Protein AF-A0A915MTK4-F1 (afdb_monomer)

Sequence (313 aa):
YNELMQRQKEGKASDTAVENEYGDRLGKGLKFSYTQPKKFFELKNGVEKEKEEEDDDDELDAFMAQINKQAQTEIHESRQKGEHVINTGDFTGGQEGRDDIEQEDMQESMIKYKPFEKKFYSEHPDIADLTLQQAFELRITLDIRVYGQNIPKPVVSFGHFQFDKPIMNLIVKNEFEKPTPIQTQAVPAALSGRDVLGLAKTGSGKTLAYIWPTIVHIMNQEELAPGDGPIALIVVPTRELAIQVYNEAKRYTSLYNIALVCAYGGGSKYEQKKALENGAELVIGTPVWGRIIDLVKIEATNFLRTTFLVLDE

InterPro domains:
  IPR011545 DEAD/DEAH-box helicase domain [PF00270] (180-313)
  IPR014001 Helicase superfamily 1/2, ATP-binding domain [PS51192] (187-313)
  IPR014001 Helicase superfamily 1/2, ATP-binding domain [SM00487] (175-312)
  IPR014014 RNA helicase, DEAD-box type, Q motif [PS51195] (156-184)
  IPR027417 P-loop containing nucleoside triphosphate hydrolase [G3DSA:3.40.50.300] (120-313)
  IPR027417 P-loop containing nucleoside triphosphate hydrolase [SSF52540] (140-313)

Foldseek 3Di:
DVVVVVVPPDDDDDDDDDDDDDDDDDDDDDDDDDDDDDDDDDDDDDDDDDDDDPDPPVVVVVVVVVVVVVVVVVVVVCVVPPDDDDDPDDPDPDPDDPPPPDPVVPPDPPQDADDADQAQDDFDPVQVPDDPVNLVVVCVVLVHDDDDPPFRRFAWAPVRRVDDPVVVVVCVVVVPGTQFSQLRRLQSCRNRRHDDDTDDDPPRPVLVSQLVSLVVRLVRGDDDDQLAAAQAEEEEADLVVLVVSQVVSCSVCVSVVAQEAEFEPPDDLVVRLVSLSVPHNYYYYYPNPCRVVVSVVVSSHDCSNHSYYHYDD

Radius of gyration: 29.02 Å; Cα contacts (8 Å, |Δi|>4): 299; chains: 1; bounding box: 58×69×90 Å

Secondary structure (DSSP, 8-state):
-TTTSSSSS-----------------------PPPPPP-----------------SHHHHHHHHHHHHHHHHHHHHHHTTTT----------------TTS-TTTT------PPP---------HHHHT--HHHHHHHHHHTT----SSSPPPPP-SGGGGT--HHHHHHHHHTT--S--HHHHHHHHHHHTT--------TTSSHHHHHHHHHHHHHHTSPPPPTTPPPSEEEE-SSHHHHHHHHHHHHHHHTTTT--EEEE-TTS-HHHHHHHHHT--SEEEE-TTTTHHHHHHHTTS---TT--EEEE--

Solvent-accessible surface area (backbone atoms only — not comparable to full-atom values): 20173 Å² total; per-residue (Å²): 112,84,75,69,70,70,71,78,81,74,88,84,88,83,88,87,89,83,92,81,79,94,77,86,86,80,92,74,84,88,79,84,79,87,79,82,89,83,88,86,84,90,82,90,81,84,90,84,90,85,88,89,84,90,72,75,70,59,59,57,53,51,49,54,52,49,52,51,51,48,53,52,48,56,56,54,53,50,70,73,45,96,59,93,72,84,77,86,72,80,93,66,101,61,100,67,86,73,88,80,63,64,84,74,76,69,68,65,73,91,70,83,74,78,88,77,82,53,70,74,58,65,80,33,68,80,58,65,71,50,48,74,66,56,44,48,53,50,28,59,76,54,73,51,85,86,86,82,76,90,71,64,72,62,44,83,43,67,77,48,70,69,66,56,68,71,61,51,53,50,42,55,74,69,68,59,86,58,62,38,63,57,31,20,45,45,26,54,34,41,24,49,50,44,90,79,88,84,89,73,65,87,90,50,52,64,69,58,28,51,46,55,38,50,52,57,52,55,72,66,47,82,80,84,56,94,83,46,26,24,35,28,42,38,36,25,65,42,64,69,55,34,53,51,53,44,58,58,48,48,66,60,31,62,78,70,73,52,40,72,43,74,39,45,75,94,57,66,64,66,60,51,35,54,50,35,60,73,46,26,47,34,37,34,25,23,66,82,66,42,35,57,56,52,37,40,74,70,67,32,44,49,66,86,49,48,79,42,81,44,82,49,124

Nearest PDB structures (foldseek):
  8dpe-assembly1_A  TM=9.765E-01  e=2.917E-23  Homo sapiens
  6uv0-assembly1_A  TM=9.749E-01  e=1.018E-21  Homo sapiens
  6uv0-assembly2_B  TM=9.652E-01  e=2.140E-20  Homo sapiens
  7evn-assembly1_E  TM=7.859E-01  e=8.740E-24  Homo sapiens
  4a4d-assembly1_A  TM=9.488E-01  e=7.609E-20  Homo sapiens

Structure (mmCIF, N/CA/C/O backbone):
data_AF-A0A915MTK4-F1
#
_entry.id   AF-A0A915MTK4-F1
#
loop_
_atom_site.group_PDB
_atom_site.id
_atom_site.type_symbol
_atom_site.label_atom_id
_atom_site.label_alt_id
_atom_site.label_comp_id
_atom_site.label_asym_id
_atom_site.label_entity_id
_atom_site.label_seq_id
_atom_site.pdbx_PDB_ins_code
_atom_site.Cartn_x
_atom_site.Cartn_y
_atom_site.Cartn_z
_atom_site.occupancy
_atom_site.B_iso_or_equiv
_atom_site.auth_seq_id
_atom_site.auth_comp_id
_atom_site.auth_asym_id
_atom_site.auth_atom_id
_atom_site.pdbx_PDB_model_num
ATOM 1 N N . TYR A 1 1 ? -1.758 -2.732 56.175 1.00 43.59 1 TYR A N 1
ATOM 2 C CA . TYR A 1 1 ? -0.892 -2.912 54.989 1.00 43.59 1 TYR A CA 1
ATOM 3 C C . TYR A 1 1 ? 0.574 -3.058 55.394 1.00 43.59 1 TYR A C 1
ATOM 5 O O . TYR A 1 1 ? 1.158 -4.089 55.098 1.00 43.59 1 TYR A O 1
ATOM 13 N N . ASN A 1 2 ? 1.137 -2.138 56.189 1.00 39.09 2 ASN A N 1
ATOM 14 C CA . ASN A 1 2 ? 2.530 -2.252 56.653 1.00 39.09 2 ASN A CA 1
ATOM 15 C C . ASN A 1 2 ? 2.794 -3.290 57.769 1.00 39.09 2 ASN A C 1
ATOM 17 O O . ASN A 1 2 ? 3.942 -3.653 57.967 1.00 39.09 2 ASN A O 1
ATOM 21 N N . GLU A 1 3 ? 1.772 -3.867 58.411 1.00 39.72 3 GLU A N 1
ATOM 22 C CA . GLU A 1 3 ? 1.939 -5.011 59.339 1.00 39.72 3 GLU A CA 1
ATOM 23 C C . GLU A 1 3 ? 1.705 -6.392 58.690 1.00 39.72 3 GLU A C 1
ATOM 25 O O . GLU A 1 3 ? 2.019 -7.423 59.278 1.00 39.72 3 GLU A O 1
ATOM 30 N N . LEU A 1 4 ? 1.203 -6.439 57.449 1.00 38.50 4 LEU A N 1
ATOM 31 C CA . LEU A 1 4 ? 0.988 -7.691 56.701 1.00 38.50 4 LEU A CA 1
ATOM 32 C C . LEU A 1 4 ? 2.218 -8.108 55.875 1.00 38.50 4 LEU A C 1
ATOM 34 O O . LEU A 1 4 ? 2.358 -9.279 55.540 1.00 38.50 4 LEU A O 1
ATOM 38 N N . MET A 1 5 ? 3.148 -7.181 55.624 1.00 41.88 5 MET A N 1
ATOM 39 C CA . MET A 1 5 ? 4.391 -7.435 54.877 1.00 41.88 5 MET A CA 1
ATOM 40 C C . MET A 1 5 ? 5.550 -7.940 55.749 1.00 41.88 5 MET A C 1
ATOM 42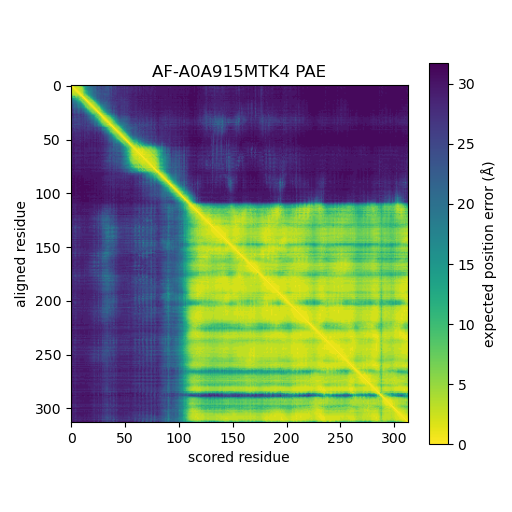 O O . MET A 1 5 ? 6.593 -8.325 55.227 1.00 41.88 5 MET A O 1
ATOM 46 N N . GLN A 1 6 ? 5.382 -7.976 57.074 1.00 39.75 6 GLN A N 1
ATOM 47 C CA . GLN A 1 6 ? 6.442 -8.385 58.004 1.00 39.75 6 GLN A CA 1
ATOM 48 C C . GLN A 1 6 ? 6.358 -9.864 58.416 1.00 39.75 6 GLN A C 1
ATOM 50 O O . GLN A 1 6 ? 7.298 -10.389 59.000 1.00 39.75 6 GLN A O 1
ATOM 55 N N . ARG A 1 7 ? 5.278 -10.567 58.041 1.00 40.41 7 ARG A N 1
ATOM 56 C CA . ARG A 1 7 ? 5.073 -12.000 58.333 1.00 40.41 7 ARG A CA 1
ATOM 57 C C . ARG A 1 7 ? 5.486 -12.964 57.215 1.00 40.41 7 ARG A C 1
ATOM 59 O O . ARG A 1 7 ? 5.358 -14.165 57.398 1.00 40.41 7 ARG A O 1
ATOM 66 N N . GLN A 1 8 ? 6.004 -12.477 56.085 1.00 38.03 8 GLN A N 1
ATOM 67 C CA . GLN A 1 8 ? 6.472 -13.340 54.985 1.00 38.03 8 GLN A CA 1
ATOM 68 C C . GLN A 1 8 ? 8.002 -13.464 54.873 1.00 38.03 8 GLN A C 1
ATOM 70 O O . GLN A 1 8 ? 8.501 -14.016 53.898 1.00 38.03 8 GLN A O 1
ATOM 75 N N . LYS A 1 9 ? 8.767 -12.982 55.864 1.00 41.28 9 LYS A N 1
ATOM 76 C CA . LYS A 1 9 ? 10.241 -13.043 55.839 1.00 41.28 9 LYS A CA 1
ATOM 77 C C . LYS A 1 9 ? 10.883 -14.197 56.618 1.00 41.28 9 LYS A C 1
ATOM 79 O O . LYS A 1 9 ? 12.106 -14.279 56.627 1.00 41.28 9 LYS A O 1
ATOM 84 N N . GLU A 1 10 ? 10.122 -15.125 57.195 1.00 32.97 10 GLU A N 1
ATOM 85 C CA . GLU A 1 10 ? 10.697 -16.248 57.952 1.00 32.97 10 GLU A CA 1
ATOM 86 C C . GLU A 1 10 ? 9.985 -17.574 57.639 1.00 32.97 10 GLU A C 1
ATOM 88 O O . GLU A 1 10 ? 8.793 -17.710 57.891 1.00 32.97 10 GLU A O 1
ATOM 93 N N . GLY A 1 11 ? 10.724 -18.563 57.111 1.00 29.86 11 GLY A N 1
ATOM 94 C CA . GLY A 1 11 ? 10.296 -19.973 57.090 1.00 29.86 11 GLY A CA 1
ATOM 95 C C . GLY A 1 11 ? 10.659 -20.761 55.825 1.00 29.86 11 GLY A C 1
ATOM 96 O O . GLY A 1 11 ? 9.959 -20.690 54.825 1.00 29.86 11 GLY A O 1
ATOM 97 N N . LYS A 1 12 ? 11.752 -21.531 55.893 1.00 31.09 12 LYS A N 1
ATOM 98 C CA . LYS A 1 12 ? 12.301 -22.440 54.865 1.00 31.09 12 LYS A CA 1
ATOM 99 C C . LYS A 1 12 ? 11.631 -23.835 54.846 1.00 31.09 12 LYS A C 1
ATOM 101 O O . LYS A 1 12 ? 11.248 -24.315 55.905 1.00 31.09 12 LYS A O 1
ATOM 106 N N . ALA A 1 13 ? 11.758 -24.493 53.676 1.00 30.28 13 ALA A N 1
ATOM 107 C CA . ALA A 1 13 ? 11.814 -25.946 53.363 1.00 30.28 13 ALA A CA 1
ATOM 108 C C . ALA A 1 13 ? 10.505 -26.773 53.482 1.00 30.28 13 ALA A C 1
ATOM 110 O O . ALA A 1 13 ? 9.698 -26.520 54.361 1.00 30.28 13 ALA A O 1
ATOM 111 N N . SER A 1 14 ? 10.202 -27.779 52.645 1.00 28.59 14 SER A N 1
ATOM 112 C CA . SER A 1 14 ? 11.043 -28.743 51.907 1.00 28.59 14 SER A CA 1
ATOM 113 C C . SER A 1 14 ? 10.293 -29.399 50.720 1.00 28.59 14 SER A C 1
ATOM 115 O O . SER A 1 14 ? 9.084 -29.234 50.575 1.00 28.59 14 SER A O 1
ATOM 117 N N . ASP A 1 15 ? 11.072 -30.101 49.892 1.00 27.41 15 ASP A N 1
ATOM 118 C CA . ASP A 1 15 ? 10.835 -30.747 48.588 1.00 27.41 15 ASP A CA 1
ATOM 119 C C . ASP A 1 15 ? 9.625 -31.694 48.437 1.00 27.41 15 ASP A C 1
ATOM 121 O O . ASP A 1 15 ? 9.254 -32.379 49.382 1.00 27.41 15 ASP A O 1
ATOM 125 N N . THR A 1 16 ? 9.101 -31.854 47.207 1.00 29.12 16 THR A N 1
ATOM 126 C CA . THR A 1 16 ? 9.264 -33.070 46.359 1.00 29.12 16 THR A CA 1
ATOM 127 C C . THR A 1 16 ? 8.740 -32.802 44.931 1.00 29.12 16 THR A C 1
ATOM 129 O O . THR A 1 16 ? 7.654 -32.255 44.757 1.00 29.12 16 THR A O 1
ATOM 132 N N . ALA A 1 17 ? 9.507 -33.195 43.911 1.00 28.78 17 ALA A N 1
ATOM 133 C CA . ALA A 1 17 ? 9.152 -33.161 42.489 1.00 28.78 17 ALA A CA 1
ATOM 134 C C . ALA A 1 17 ? 8.440 -34.450 42.048 1.00 28.78 17 ALA A C 1
ATOM 136 O O . ALA A 1 17 ? 8.884 -35.513 42.468 1.00 28.78 17 ALA A O 1
ATOM 137 N N . VAL A 1 18 ? 7.444 -34.365 41.150 1.00 29.36 18 VAL A N 1
ATOM 138 C CA . VAL A 1 18 ? 7.109 -35.401 40.145 1.00 29.36 18 VAL A CA 1
ATOM 139 C C . VAL A 1 18 ? 6.453 -34.723 38.927 1.00 29.36 18 VAL A C 1
ATOM 141 O O . VAL A 1 18 ? 5.488 -33.974 39.067 1.00 29.36 18 VAL A O 1
ATOM 144 N N . GLU A 1 19 ? 7.019 -34.975 37.746 1.00 28.86 19 GLU A N 1
ATOM 145 C CA . GLU A 1 19 ? 6.496 -34.664 36.409 1.00 28.86 19 GLU A CA 1
ATOM 146 C C . GLU A 1 19 ? 5.182 -35.418 36.121 1.00 28.86 19 GLU A C 1
ATOM 148 O O . GLU A 1 19 ? 5.038 -36.562 36.541 1.00 28.86 19 GLU A O 1
ATOM 153 N N . ASN A 1 20 ? 4.244 -34.817 35.376 1.00 28.03 20 ASN A N 1
ATOM 154 C CA . ASN A 1 20 ? 3.689 -35.412 34.146 1.00 28.03 20 ASN A CA 1
ATOM 155 C C . ASN A 1 20 ? 2.545 -34.584 33.529 1.00 28.03 20 ASN A C 1
ATOM 157 O O . ASN A 1 20 ? 1.552 -34.255 34.169 1.00 28.03 20 ASN A O 1
ATOM 161 N N . GLU A 1 21 ? 2.754 -34.308 32.241 1.00 28.11 21 GLU A N 1
ATOM 162 C CA . GLU A 1 21 ? 1.824 -34.457 31.115 1.00 28.11 21 GLU A CA 1
ATOM 163 C C . GLU A 1 21 ? 0.471 -33.724 31.108 1.00 28.11 21 GLU A C 1
ATOM 165 O O . GLU A 1 21 ? -0.527 -34.107 31.709 1.00 28.11 21 GLU A O 1
ATOM 170 N N . TYR A 1 22 ? 0.471 -32.689 30.260 1.00 31.48 22 TYR A N 1
ATOM 171 C CA . TYR A 1 22 ? -0.575 -32.285 29.321 1.00 31.48 22 TYR A CA 1
ATOM 172 C C . TYR A 1 22 ? -1.755 -33.256 29.173 1.00 31.48 22 TYR A C 1
ATOM 174 O O . TYR A 1 22 ? -1.678 -34.274 28.489 1.00 31.48 22 TYR A O 1
ATOM 182 N N . GLY A 1 23 ? -2.896 -32.838 29.710 1.00 27.53 23 GLY A N 1
ATOM 183 C CA . GLY A 1 23 ? -4.176 -33.475 29.470 1.00 27.53 23 GLY A CA 1
ATOM 184 C C . GLY A 1 23 ? -5.282 -32.777 30.244 1.00 27.53 23 GLY A C 1
ATOM 185 O O . GLY A 1 23 ? -5.431 -32.978 31.440 1.00 27.53 23 GLY A O 1
ATOM 186 N N . ASP A 1 24 ? -6.091 -32.026 29.505 1.00 26.27 24 ASP A N 1
ATOM 187 C CA . ASP A 1 24 ? -7.469 -31.668 29.824 1.00 26.27 24 ASP A CA 1
ATOM 188 C C . ASP A 1 24 ? -7.797 -30.478 30.749 1.00 26.27 24 ASP A C 1
ATOM 190 O O . ASP A 1 24 ? -7.453 -30.403 31.925 1.00 26.27 24 ASP A O 1
ATOM 194 N N . ARG A 1 25 ? -8.690 -29.651 30.177 1.00 28.69 25 ARG A N 1
ATOM 195 C CA . ARG A 1 25 ? -9.648 -28.716 30.790 1.00 28.69 25 ARG A CA 1
ATOM 196 C C . ARG A 1 25 ? -9.128 -27.333 31.173 1.00 28.69 25 ARG A C 1
ATOM 198 O O . ARG A 1 25 ? -8.514 -27.136 32.208 1.00 28.69 25 ARG A O 1
ATOM 205 N N . LEU A 1 26 ? -9.623 -26.339 30.432 1.00 33.38 26 LEU A N 1
ATOM 206 C CA . LEU A 1 26 ? -10.594 -25.382 30.976 1.00 33.38 26 LEU A CA 1
ATOM 207 C C . LEU A 1 26 ? -11.259 -24.604 29.833 1.00 33.38 26 LEU A C 1
ATOM 209 O O . LEU A 1 26 ? -10.764 -23.588 29.358 1.00 33.38 26 LEU A O 1
ATOM 213 N N . GLY A 1 27 ? -12.450 -25.063 29.446 1.00 30.75 27 GLY A N 1
ATOM 214 C CA . GLY A 1 27 ? -13.486 -24.126 29.049 1.00 30.75 27 GLY A CA 1
ATOM 215 C C . GLY A 1 27 ? -13.861 -23.285 30.267 1.00 30.75 27 GLY A C 1
ATOM 216 O O . GLY A 1 27 ? -14.129 -23.839 31.335 1.00 30.75 27 GLY A O 1
ATOM 217 N N . LYS A 1 28 ? -13.845 -21.962 30.107 1.00 30.55 28 LYS A N 1
ATOM 218 C CA . LYS A 1 28 ? -14.681 -20.972 30.805 1.00 30.55 28 LYS A CA 1
ATOM 219 C C . LYS A 1 28 ? -14.360 -19.597 30.217 1.00 30.55 28 LYS A C 1
ATOM 221 O O . LYS A 1 28 ? -13.200 -19.232 30.082 1.00 30.55 28 LYS A O 1
ATOM 226 N N . GLY A 1 29 ? -15.413 -18.890 29.812 1.00 29.02 29 GLY A N 1
ATOM 227 C CA . GLY A 1 29 ? -15.346 -17.684 28.997 1.00 29.02 29 GLY A CA 1
ATOM 228 C C . GLY A 1 29 ? -14.512 -16.551 29.590 1.00 29.02 29 GLY A C 1
ATOM 229 O O . GLY A 1 29 ? -14.616 -16.219 30.771 1.00 29.02 29 GLY A O 1
ATOM 230 N N . LEU A 1 30 ? -13.745 -15.909 28.715 1.00 25.91 30 LEU A N 1
ATOM 231 C CA . LEU A 1 30 ? -13.167 -14.596 28.955 1.00 25.91 30 LEU A CA 1
ATOM 232 C C . LEU A 1 30 ? -14.270 -13.545 28.775 1.00 25.91 30 LEU A C 1
ATOM 234 O O . LEU A 1 30 ? -14.554 -13.089 27.672 1.00 25.91 30 LEU A O 1
ATOM 238 N N . LYS A 1 31 ? -14.918 -13.173 29.883 1.00 24.67 31 LYS A N 1
ATOM 239 C CA . LYS A 1 31 ? -15.653 -11.908 29.975 1.00 24.67 31 LYS A CA 1
ATOM 240 C C . LYS A 1 31 ? -14.628 -10.778 30.051 1.00 24.67 31 LYS A C 1
ATOM 242 O O . LYS A 1 31 ? -13.947 -10.646 31.064 1.00 24.67 31 LYS A O 1
ATOM 247 N N . PHE A 1 32 ? -14.548 -9.949 29.017 1.00 28.59 32 PHE A N 1
ATOM 248 C CA . PHE A 1 32 ? -13.863 -8.663 29.109 1.00 28.59 32 PHE A CA 1
ATOM 249 C C . PHE A 1 32 ? -14.794 -7.658 29.798 1.00 28.59 32 PHE A C 1
ATOM 251 O O . PHE A 1 32 ? -15.808 -7.252 29.236 1.00 28.59 32 PHE A O 1
ATOM 258 N N . SER A 1 33 ? -14.481 -7.279 31.040 1.00 23.84 33 SER A N 1
ATOM 259 C CA . SER A 1 33 ? -15.130 -6.153 31.717 1.00 23.84 33 SER A CA 1
ATOM 260 C C . SER A 1 33 ? -14.319 -4.883 31.475 1.00 23.84 33 SER A C 1
ATOM 262 O O . SER A 1 33 ? -13.172 -4.789 31.914 1.00 23.84 33 SER A O 1
ATOM 264 N N . TYR A 1 34 ? -14.918 -3.907 30.800 1.00 29.55 34 TYR A N 1
ATOM 265 C CA . TYR A 1 34 ? -14.373 -2.559 30.690 1.00 29.55 34 TYR A CA 1
ATOM 266 C C . TYR A 1 34 ? -14.785 -1.740 31.921 1.00 29.55 34 TYR A C 1
ATOM 268 O O . TYR A 1 34 ? -15.973 -1.611 32.220 1.00 29.55 34 TYR A O 1
ATOM 276 N N . THR A 1 35 ? -13.806 -1.200 32.644 1.00 23.95 35 THR A N 1
ATOM 277 C CA . THR A 1 35 ? -14.021 -0.361 33.830 1.00 23.95 35 THR A CA 1
ATOM 278 C C . THR A 1 35 ? -13.838 1.103 33.436 1.00 23.95 35 THR A C 1
ATOM 280 O O . THR A 1 35 ? -12.744 1.503 33.046 1.00 23.95 35 THR A O 1
ATOM 283 N N . GLN A 1 36 ? -14.900 1.907 33.541 1.00 31.00 36 GLN A N 1
ATOM 284 C CA . GLN A 1 36 ? -14.836 3.356 33.323 1.00 31.00 36 GLN A CA 1
ATOM 285 C C . GLN A 1 36 ? -13.943 4.042 34.377 1.00 31.00 36 GLN A C 1
ATOM 287 O O . GLN A 1 36 ? -14.076 3.730 35.567 1.00 31.00 36 GLN A O 1
ATOM 292 N N . PRO A 1 37 ? -13.107 5.033 34.015 1.00 28.38 37 PRO A N 1
ATOM 293 C CA . PRO A 1 37 ? -12.489 5.909 35.002 1.00 28.38 37 PRO A CA 1
ATOM 294 C C . PRO A 1 37 ? -13.525 6.905 35.542 1.00 28.38 37 PRO A C 1
ATOM 296 O O . PRO A 1 37 ? -14.177 7.622 34.786 1.00 28.38 37 PRO A O 1
ATOM 299 N N . LYS A 1 38 ? -13.667 6.961 36.871 1.00 28.09 38 LYS A N 1
ATOM 300 C CA . LYS A 1 38 ? -14.504 7.934 37.584 1.00 28.09 38 LYS A CA 1
ATOM 301 C C . LYS A 1 38 ? -13.708 9.185 37.989 1.00 28.09 38 LYS A C 1
ATOM 303 O O . LYS A 1 38 ? -12.664 9.058 38.620 1.00 28.09 38 LYS A O 1
ATOM 308 N N . LYS A 1 39 ? -14.379 10.331 37.793 1.00 29.16 39 LYS A N 1
ATOM 309 C CA . LYS A 1 39 ? -14.334 11.632 38.506 1.00 29.16 39 LYS A CA 1
ATOM 310 C C . LYS A 1 39 ? -13.322 12.712 38.088 1.00 29.16 39 LYS A C 1
ATOM 312 O O . LYS A 1 39 ? -12.131 12.571 38.314 1.00 29.16 39 LYS A O 1
ATOM 317 N N . PHE A 1 40 ? -13.889 13.859 37.691 1.00 25.70 40 PHE A N 1
ATOM 318 C CA . PHE A 1 40 ? -13.775 15.220 38.274 1.00 25.70 40 PHE A CA 1
ATOM 319 C C . PHE A 1 40 ? -15.002 16.005 37.720 1.00 25.70 40 PHE A C 1
ATOM 321 O O . PHE A 1 40 ? -15.270 15.861 36.536 1.00 25.70 40 PHE A O 1
ATOM 328 N N . PHE A 1 41 ? -15.866 16.753 38.422 1.00 27.77 41 PHE A N 1
ATOM 329 C CA . PHE A 1 41 ? -15.862 17.413 39.733 1.00 27.77 41 PHE A CA 1
ATOM 330 C C . PHE A 1 41 ? -17.318 17.565 40.255 1.00 27.77 41 PHE A C 1
ATOM 332 O O . PHE A 1 41 ? -18.256 17.664 39.468 1.00 27.77 41 PHE A O 1
ATOM 339 N N . GLU A 1 42 ? -17.499 17.560 41.579 1.00 29.55 42 GLU A N 1
ATOM 340 C CA . GLU A 1 42 ? -18.768 17.782 42.296 1.00 29.55 42 GLU A CA 1
ATOM 341 C C . GLU A 1 42 ? -19.025 19.281 42.519 1.00 29.55 42 GLU A C 1
ATOM 343 O O . GLU A 1 42 ? -18.101 19.997 42.891 1.00 29.55 42 GLU A O 1
ATOM 348 N N . LEU A 1 43 ? -20.286 19.720 42.453 1.00 28.22 43 LEU A N 1
ATOM 349 C CA . LEU A 1 43 ? -20.807 20.787 43.315 1.00 28.22 43 LEU A CA 1
ATOM 350 C C . LEU A 1 43 ? -22.298 20.544 43.589 1.00 28.22 43 LEU A C 1
ATOM 352 O O . LEU A 1 43 ? -23.106 20.353 42.685 1.00 28.22 43 LEU A O 1
ATOM 356 N N . LYS A 1 44 ? -22.611 20.470 44.884 1.00 31.66 44 LYS A N 1
ATOM 357 C CA . LYS A 1 44 ? -23.946 20.327 45.471 1.00 31.66 44 LYS A CA 1
ATOM 358 C C . LYS A 1 44 ? -24.724 21.643 45.398 1.00 31.66 44 LYS A C 1
ATOM 360 O O . LYS A 1 44 ? -24.114 22.699 45.533 1.00 31.66 44 LYS A O 1
ATOM 365 N N . ASN A 1 45 ? -26.052 21.509 45.342 1.00 26.64 45 ASN A N 1
ATOM 366 C CA . ASN A 1 45 ? -27.129 22.230 46.062 1.00 26.64 45 ASN A CA 1
ATOM 367 C C . ASN A 1 45 ? -28.354 22.250 45.120 1.00 26.64 45 ASN A C 1
ATOM 369 O O . ASN A 1 45 ? -28.203 22.479 43.932 1.00 26.64 45 ASN A O 1
ATOM 373 N N . GLY A 1 46 ? -29.562 21.846 45.511 1.00 26.69 46 GLY A N 1
ATOM 374 C CA . GLY A 1 46 ? -30.328 22.398 46.624 1.00 26.69 46 GLY A CA 1
ATOM 375 C C . GLY A 1 46 ? -31.344 23.395 46.051 1.00 26.69 46 GLY A C 1
ATOM 376 O O . GLY A 1 46 ? -30.996 24.543 45.842 1.00 26.69 46 GLY A O 1
ATOM 377 N N . VAL A 1 47 ? -32.536 22.873 45.743 1.00 30.25 47 VAL A N 1
ATOM 378 C CA . VAL A 1 47 ? -33.826 23.481 45.338 1.00 30.25 47 VAL A CA 1
ATOM 379 C C . VAL A 1 47 ? -33.961 25.010 45.460 1.00 30.25 47 VAL A C 1
ATOM 381 O O . VAL A 1 47 ? -33.853 25.516 46.567 1.00 30.25 47 VAL A O 1
ATOM 384 N N . GLU A 1 48 ? -34.361 25.693 44.372 1.00 26.02 48 GLU A N 1
ATOM 385 C CA . GLU A 1 48 ? -35.516 26.620 44.319 1.00 26.02 48 GLU A CA 1
ATOM 386 C C . GLU A 1 48 ? -35.842 27.082 42.877 1.00 26.02 48 GLU A C 1
ATOM 388 O O . GLU A 1 48 ? -35.015 26.999 41.976 1.00 26.02 48 GLU A O 1
ATOM 393 N N . LYS A 1 49 ? -37.114 27.446 42.665 1.00 27.73 49 LYS A N 1
ATOM 394 C CA . LYS A 1 49 ? -37.831 27.646 41.391 1.00 27.73 49 LYS A CA 1
ATOM 395 C C . LYS A 1 49 ? -37.482 28.965 40.675 1.00 27.73 49 LYS A C 1
ATOM 397 O O . LYS A 1 49 ? -37.369 29.977 41.352 1.00 27.73 49 LYS A O 1
ATOM 402 N N . GLU A 1 50 ? -37.511 28.970 39.335 1.00 25.20 50 GLU A N 1
ATOM 403 C CA . GLU A 1 50 ? -38.442 29.730 38.456 1.00 25.20 50 GLU A CA 1
ATOM 404 C C . GLU A 1 50 ? -37.863 30.055 37.055 1.00 25.20 50 GLU A C 1
ATOM 406 O O . GLU A 1 50 ? -36.751 30.554 36.948 1.00 25.20 50 GLU A O 1
ATOM 411 N N . LYS A 1 51 ? -38.744 29.880 36.050 1.00 25.28 51 LYS A N 1
ATOM 412 C CA . LYS A 1 51 ? -38.873 30.516 34.716 1.00 25.28 51 LYS A CA 1
ATOM 413 C C . LYS A 1 51 ? -38.079 29.999 33.502 1.00 25.28 51 LYS A C 1
ATOM 415 O O . LYS A 1 51 ? -36.896 29.710 33.563 1.00 25.28 51 LYS A O 1
ATOM 420 N N . GLU A 1 52 ? -38.862 29.871 32.429 1.00 38.72 52 GLU A N 1
ATOM 421 C CA . GLU A 1 52 ? -38.597 29.437 31.055 1.00 38.72 52 GLU A CA 1
ATOM 422 C C . GLU A 1 52 ? -37.610 30.357 30.326 1.00 38.72 52 GLU A C 1
ATOM 424 O O . GLU A 1 52 ? -37.736 31.568 30.476 1.00 38.72 52 GLU A O 1
ATOM 429 N N . GLU A 1 53 ? -36.744 29.779 29.486 1.00 29.77 53 GLU A N 1
ATOM 430 C CA . GLU A 1 53 ? -36.290 30.347 28.202 1.00 29.77 53 GLU A CA 1
ATOM 431 C C . GLU A 1 53 ? -36.129 29.162 27.217 1.00 29.77 53 GLU A C 1
ATOM 433 O O . GLU A 1 53 ? -35.132 28.441 27.229 1.00 29.77 53 GLU A O 1
ATOM 438 N N . GLU A 1 54 ? -37.194 28.874 26.459 1.00 43.00 54 GLU A N 1
ATOM 439 C CA . GLU A 1 54 ? -37.134 28.201 25.152 1.00 43.00 54 GLU A CA 1
ATOM 440 C C . GLU A 1 54 ? -36.729 29.290 24.153 1.00 43.00 54 GLU A C 1
ATOM 442 O O . GLU A 1 54 ? -37.573 30.135 23.905 1.00 43.00 54 GLU A O 1
ATOM 447 N N . ASP A 1 55 ? -35.493 29.335 23.640 1.00 37.50 55 ASP A N 1
ATOM 448 C CA . ASP A 1 55 ? -35.147 30.226 22.502 1.00 37.50 55 ASP A CA 1
ATOM 449 C C . ASP A 1 55 ? -33.821 29.882 21.758 1.00 37.50 55 ASP A C 1
ATOM 451 O O . ASP A 1 55 ? -33.462 30.580 20.814 1.00 37.50 55 ASP A O 1
ATOM 455 N N . ASP A 1 56 ? -33.098 28.795 22.082 1.00 41.34 56 ASP A N 1
ATOM 456 C CA . ASP A 1 56 ? -31.768 28.524 21.475 1.00 41.34 56 ASP A CA 1
ATOM 457 C C . ASP A 1 56 ? -31.749 27.491 20.319 1.00 41.34 56 ASP A C 1
ATOM 459 O O . ASP A 1 56 ? -30.724 27.346 19.647 1.00 41.34 56 ASP A O 1
ATOM 463 N N . ASP A 1 57 ? -32.852 26.785 20.035 1.00 47.25 57 ASP A N 1
ATOM 464 C CA . ASP A 1 57 ? -32.917 25.834 18.903 1.00 47.25 57 ASP A CA 1
ATOM 465 C C . ASP A 1 57 ? -33.245 26.532 17.560 1.00 47.25 57 ASP A C 1
ATOM 467 O O . ASP A 1 57 ? -32.838 26.063 16.493 1.00 47.25 57 ASP A O 1
ATOM 471 N N . ASP A 1 58 ? -33.889 27.707 17.591 1.00 52.78 58 ASP A N 1
ATOM 472 C CA . ASP A 1 58 ? -34.315 28.433 16.386 1.00 52.78 58 ASP A CA 1
ATOM 473 C C . ASP A 1 58 ? -33.167 29.202 15.700 1.00 52.78 58 ASP A C 1
ATOM 475 O O . ASP A 1 58 ? -33.174 29.357 14.476 1.00 52.78 58 ASP A O 1
ATOM 479 N N . GLU A 1 59 ? -32.141 29.657 16.437 1.00 50.19 59 GLU A N 1
ATOM 480 C CA . GLU A 1 59 ? -31.007 30.392 15.847 1.00 50.19 59 GLU A CA 1
ATOM 481 C C . GLU A 1 59 ? -30.096 29.493 15.000 1.00 50.19 59 GLU A C 1
ATOM 483 O O . GLU A 1 59 ? -29.610 29.918 13.944 1.00 50.19 59 GLU A O 1
ATOM 488 N N . LEU A 1 60 ? -29.880 28.240 15.416 1.00 43.94 60 LEU A N 1
ATOM 489 C CA . LEU A 1 60 ? -29.041 27.298 14.672 1.00 43.94 60 LEU A CA 1
ATOM 490 C C . LEU A 1 60 ? -29.751 26.811 13.400 1.00 43.94 60 LEU A C 1
ATOM 492 O O . LEU A 1 60 ? -29.129 26.736 12.335 1.00 43.94 60 LEU A O 1
ATOM 496 N N . ASP A 1 61 ? -31.057 26.561 13.483 1.00 53.56 61 ASP A N 1
ATOM 497 C CA . ASP A 1 61 ? -31.881 26.199 12.329 1.00 53.56 61 ASP A CA 1
ATOM 498 C C . ASP A 1 61 ? -32.057 27.380 11.364 1.00 53.56 61 ASP A C 1
ATOM 500 O O . ASP A 1 61 ? -31.950 27.201 10.144 1.00 53.56 61 ASP A O 1
ATOM 504 N N . ALA A 1 62 ? -32.213 28.608 11.875 1.00 61.06 62 ALA A N 1
ATOM 505 C CA . ALA A 1 62 ? -32.217 29.819 11.056 1.00 61.06 62 ALA A CA 1
ATOM 506 C C . ALA A 1 62 ? -30.870 30.030 10.348 1.00 61.06 62 ALA A C 1
ATOM 508 O O . ALA A 1 62 ? -30.847 30.359 9.157 1.00 61.06 62 ALA A O 1
ATOM 509 N N . PHE A 1 63 ? -29.751 29.777 11.031 1.00 52.16 63 PHE A N 1
ATOM 510 C CA . PHE A 1 63 ? -28.411 29.877 10.453 1.00 52.16 63 PHE A CA 1
ATOM 511 C C . PHE A 1 63 ? -28.177 28.826 9.355 1.00 52.16 63 PHE A C 1
ATOM 513 O O . PHE A 1 63 ? -27.717 29.158 8.257 1.00 52.16 63 PHE A O 1
ATOM 520 N N . MET A 1 64 ? -28.573 27.572 9.590 1.00 53.72 64 MET A N 1
ATOM 521 C CA . MET A 1 64 ? -28.474 26.502 8.590 1.00 53.72 64 MET A CA 1
ATOM 522 C C . MET A 1 64 ? -29.416 26.731 7.398 1.00 53.72 64 MET A C 1
ATOM 524 O O . MET A 1 64 ? -29.042 26.473 6.248 1.00 53.72 64 MET A O 1
ATOM 528 N N . ALA A 1 65 ? -30.609 27.285 7.629 1.00 60.81 65 ALA A N 1
ATOM 529 C CA . ALA A 1 65 ? -31.521 27.700 6.567 1.00 60.81 65 ALA A CA 1
ATOM 530 C C . ALA A 1 65 ? -30.953 28.869 5.743 1.00 60.81 65 ALA A C 1
ATOM 532 O O . ALA A 1 65 ? -31.120 28.900 4.520 1.00 60.81 65 ALA A O 1
ATOM 533 N N . GLN A 1 66 ? -30.242 29.804 6.379 1.00 58.22 66 GLN A N 1
ATOM 534 C CA . GLN A 1 66 ? -29.618 30.946 5.713 1.00 58.22 66 GLN A CA 1
ATOM 535 C C . GLN A 1 66 ? -28.434 30.522 4.833 1.00 58.22 66 GLN A C 1
ATOM 537 O O . GLN A 1 66 ? -28.343 30.985 3.693 1.00 58.22 66 GLN A O 1
ATOM 542 N N . ILE A 1 67 ? -27.607 29.579 5.298 1.00 52.09 67 ILE A N 1
ATOM 543 C CA . ILE A 1 67 ? -26.526 28.974 4.500 1.00 52.09 67 ILE A CA 1
ATOM 544 C C . ILE A 1 67 ? -27.097 28.221 3.294 1.00 52.09 67 ILE A C 1
ATOM 546 O O . ILE A 1 67 ? -26.640 28.417 2.168 1.00 52.09 67 ILE A O 1
ATOM 550 N N . ASN A 1 68 ? -28.143 27.415 3.494 1.00 48.28 68 ASN A N 1
ATOM 551 C CA . ASN A 1 68 ? -28.773 26.678 2.396 1.00 48.28 68 ASN A CA 1
ATOM 552 C C . ASN A 1 68 ? -29.435 27.611 1.373 1.00 48.28 68 ASN A C 1
ATOM 554 O O . ASN A 1 68 ? -29.374 27.355 0.169 1.00 48.28 68 ASN A O 1
ATOM 558 N N . LYS A 1 69 ? -30.023 28.723 1.823 1.00 60.09 69 LYS A N 1
ATOM 559 C CA . LYS A 1 69 ? -30.614 29.734 0.940 1.00 60.09 69 LYS A CA 1
ATOM 560 C C . LYS A 1 69 ? -29.546 30.506 0.159 1.00 60.09 69 LYS A C 1
ATOM 562 O O . LYS A 1 69 ? -29.751 30.768 -1.025 1.00 60.09 69 LYS A O 1
ATOM 567 N N 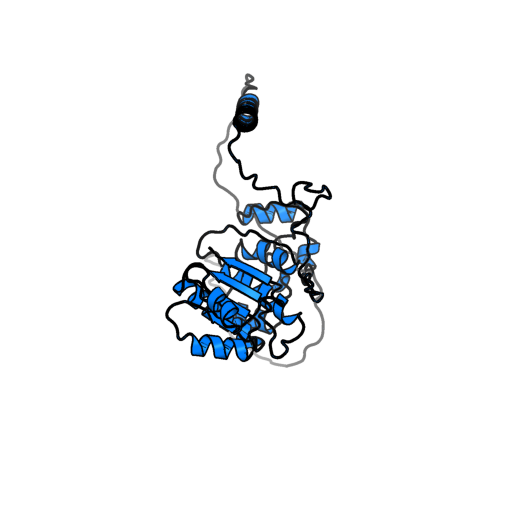. GLN A 1 70 ? -28.405 30.827 0.775 1.00 48.00 70 GLN A N 1
ATOM 568 C CA . GLN A 1 70 ? -27.256 31.419 0.076 1.00 48.00 70 GLN A CA 1
ATOM 569 C C . GLN A 1 70 ? -26.693 30.463 -0.981 1.00 48.00 70 GLN A C 1
ATOM 571 O O . GLN A 1 70 ? -26.587 30.860 -2.139 1.00 48.00 70 GLN A O 1
ATOM 576 N N . ALA A 1 71 ? -26.482 29.188 -0.638 1.00 48.62 71 ALA A N 1
ATOM 577 C CA . ALA A 1 71 ? -26.026 28.172 -1.588 1.00 48.62 71 ALA A CA 1
ATOM 578 C C . ALA A 1 71 ? -26.999 28.002 -2.772 1.00 48.62 71 ALA A C 1
ATOM 580 O O . ALA A 1 71 ? -26.581 27.929 -3.925 1.00 48.62 71 ALA A O 1
ATOM 581 N N . GLN A 1 72 ? -28.314 28.009 -2.522 1.00 45.22 72 GLN A N 1
ATOM 582 C CA . GLN A 1 72 ? -29.322 27.942 -3.589 1.00 45.22 72 GLN A CA 1
ATOM 583 C C . GLN A 1 72 ? -29.352 29.200 -4.469 1.00 45.22 72 GLN A C 1
ATOM 585 O O . GLN A 1 72 ? -29.589 29.092 -5.673 1.00 45.22 72 GLN A O 1
ATOM 590 N N . THR A 1 73 ? -29.094 30.379 -3.897 1.00 51.72 73 THR A N 1
ATOM 591 C CA . THR A 1 73 ? -29.058 31.646 -4.646 1.00 51.72 73 THR A CA 1
ATOM 592 C C . THR A 1 73 ? -27.804 31.721 -5.523 1.00 51.72 73 THR A C 1
ATOM 594 O O . THR A 1 73 ? -27.911 32.064 -6.698 1.00 51.72 73 THR A O 1
ATOM 597 N N . GLU A 1 74 ? -26.647 31.280 -5.019 1.00 52.12 74 GLU A N 1
ATOM 598 C CA . GLU A 1 74 ? -25.393 31.178 -5.785 1.00 52.12 74 GLU A CA 1
ATOM 599 C C . GLU A 1 74 ? -25.494 30.161 -6.940 1.00 52.12 74 GLU A C 1
ATOM 601 O O . GLU A 1 74 ? -25.011 30.417 -8.048 1.00 52.12 74 GLU A O 1
ATOM 606 N N . ILE A 1 75 ? -26.205 29.044 -6.739 1.00 48.34 75 ILE A N 1
ATOM 607 C CA . ILE A 1 75 ? -26.520 28.066 -7.800 1.00 48.34 75 ILE A CA 1
ATOM 608 C C . ILE A 1 75 ? -27.480 28.659 -8.851 1.00 48.34 75 ILE A C 1
ATOM 610 O O . ILE A 1 75 ? -27.392 28.339 -10.039 1.00 48.34 75 ILE A O 1
ATOM 614 N N . HIS A 1 76 ? -28.408 29.528 -8.445 1.00 44.41 76 HIS A N 1
ATOM 615 C CA . HIS A 1 76 ? -29.370 30.144 -9.363 1.00 44.41 76 HIS A CA 1
ATOM 616 C C . HIS A 1 76 ? -28.764 31.315 -10.159 1.00 44.41 76 HIS A C 1
ATOM 618 O O . HIS A 1 76 ? -29.109 31.507 -11.328 1.00 44.41 76 HIS A O 1
ATOM 624 N N . GLU A 1 77 ? -27.831 32.068 -9.571 1.00 47.25 77 GLU A N 1
ATOM 625 C CA . GLU A 1 77 ? -27.100 33.151 -10.244 1.00 47.25 77 GLU A CA 1
ATOM 626 C C . GLU A 1 77 ? -26.036 32.622 -11.221 1.00 47.25 77 GLU A C 1
ATOM 628 O O . GLU A 1 77 ? -25.884 33.169 -12.318 1.00 47.25 77 GLU A O 1
ATOM 633 N N . SER A 1 78 ? -25.372 31.509 -10.889 1.00 44.78 78 SER A N 1
ATOM 634 C CA . SER A 1 78 ? -24.442 30.811 -11.797 1.00 44.78 78 SER A CA 1
ATOM 635 C C . SER A 1 78 ? -25.138 30.116 -12.975 1.00 44.78 78 SER A C 1
ATOM 637 O O . SER A 1 78 ? -24.520 29.897 -14.010 1.00 44.78 78 SER A O 1
ATOM 639 N N . ARG A 1 79 ? -26.447 29.838 -12.885 1.00 42.03 79 ARG A N 1
ATOM 640 C CA . ARG A 1 79 ? -27.254 29.330 -14.014 1.00 42.03 79 ARG A CA 1
ATOM 641 C C . ARG A 1 79 ? -27.681 30.404 -15.021 1.00 42.03 79 ARG A C 1
ATOM 643 O O . ARG A 1 79 ? -28.045 30.055 -16.140 1.00 42.03 79 ARG A O 1
ATOM 650 N N . GLN A 1 80 ? -27.664 31.688 -14.651 1.00 41.66 80 GLN A N 1
ATOM 651 C CA . GLN A 1 80 ? -28.073 32.794 -15.538 1.00 41.66 80 GLN A CA 1
ATOM 652 C C . GLN A 1 80 ? -26.897 33.529 -16.194 1.00 41.66 80 GLN A C 1
ATOM 654 O O . GLN A 1 80 ? -27.081 34.183 -17.221 1.00 41.66 80 GLN A O 1
ATOM 659 N N . LYS A 1 81 ? -25.684 33.396 -15.653 1.00 40.28 81 LYS A N 1
ATOM 660 C CA . LYS A 1 81 ? -24.447 33.806 -16.322 1.00 40.28 81 LYS A CA 1
ATOM 661 C C . LYS A 1 81 ? -23.788 32.548 -16.864 1.00 40.28 81 LYS A C 1
ATOM 663 O O . LYS A 1 81 ? -23.375 31.709 -16.082 1.00 40.28 81 LYS A O 1
ATOM 668 N N . GLY A 1 82 ? -23.734 32.395 -18.185 1.00 41.78 82 GLY A N 1
ATOM 669 C CA . GLY A 1 82 ? -23.082 31.261 -18.844 1.00 41.78 82 GLY A CA 1
ATOM 670 C C . GLY A 1 82 ? -21.569 31.235 -18.614 1.00 41.78 82 GLY A C 1
ATOM 671 O O . GLY A 1 82 ? -20.804 31.518 -19.529 1.00 41.78 82 GLY A O 1
ATOM 672 N N . GLU A 1 83 ? -21.147 30.892 -17.401 1.00 35.84 83 GLU A N 1
ATOM 673 C CA . GLU A 1 83 ? -19.776 30.559 -17.034 1.00 35.84 83 GLU A CA 1
ATOM 674 C C . GLU A 1 83 ? -19.741 29.092 -16.586 1.00 35.84 83 GLU A C 1
ATOM 676 O O . GLU A 1 83 ? -20.545 28.640 -15.774 1.00 35.84 83 GLU A O 1
ATOM 681 N N . HIS A 1 84 ? -18.826 28.329 -17.183 1.00 34.03 84 HIS A N 1
ATOM 682 C CA . HIS A 1 84 ? -18.630 26.899 -16.960 1.00 34.03 84 HIS A CA 1
ATOM 683 C C . HIS A 1 84 ? -18.312 26.605 -15.483 1.00 34.03 84 HIS A C 1
ATOM 685 O O . HIS A 1 84 ? -17.173 26.744 -15.040 1.00 34.03 84 HIS A O 1
ATOM 691 N N . VAL A 1 85 ? -19.309 26.143 -14.728 1.00 31.42 85 VAL A N 1
ATOM 692 C CA . VAL A 1 85 ? -19.116 25.531 -13.408 1.00 31.42 85 VAL A CA 1
ATOM 693 C C . VAL A 1 85 ? -18.934 24.028 -13.612 1.00 31.42 85 VAL A C 1
ATOM 695 O O . VAL A 1 85 ? -19.859 23.326 -14.017 1.00 31.42 85 VAL A O 1
ATOM 698 N N . ILE A 1 86 ? -17.724 23.526 -13.359 1.00 32.78 86 ILE A N 1
ATOM 699 C CA . ILE A 1 86 ? -17.431 22.089 -13.348 1.00 32.78 86 ILE A CA 1
ATOM 700 C C . ILE A 1 86 ? -18.070 21.510 -12.083 1.00 32.78 86 ILE A C 1
ATOM 702 O O . ILE A 1 86 ? -17.594 21.729 -10.971 1.00 32.78 86 ILE A O 1
ATOM 706 N N . ASN A 1 87 ? -19.181 20.802 -12.260 1.00 28.08 87 ASN A N 1
ATOM 707 C CA . ASN A 1 87 ? -19.905 20.126 -11.194 1.00 28.08 87 ASN A CA 1
ATOM 708 C C . ASN A 1 87 ? -19.108 18.884 -10.752 1.00 28.08 87 ASN A C 1
ATOM 710 O O . ASN A 1 87 ? -19.023 17.897 -11.486 1.00 28.08 87 ASN A O 1
ATOM 714 N N . THR A 1 88 ? -18.494 18.923 -9.568 1.00 32.44 88 THR A N 1
ATOM 715 C CA . THR A 1 88 ? -17.881 17.748 -8.930 1.00 32.44 88 THR A CA 1
ATOM 716 C C . THR A 1 88 ? -18.989 16.839 -8.407 1.00 32.44 88 THR A C 1
ATOM 718 O O . THR A 1 88 ? -19.426 16.959 -7.265 1.00 32.44 88 THR A O 1
ATOM 721 N N . GLY A 1 89 ? -19.474 15.980 -9.304 1.00 33.66 89 GLY A N 1
ATOM 722 C CA . GLY A 1 89 ? -20.586 15.069 -9.082 1.00 33.66 89 GLY A CA 1
ATOM 723 C C . GLY A 1 89 ? -20.353 14.054 -7.963 1.00 33.66 89 GLY A C 1
ATOM 724 O O . GLY A 1 89 ? -19.318 13.393 -7.882 1.00 33.66 89 GLY A O 1
ATOM 725 N N . ASP A 1 90 ? -21.400 13.938 -7.159 1.00 33.25 90 ASP A N 1
ATOM 726 C CA . ASP A 1 90 ? -21.739 12.895 -6.203 1.00 33.25 90 ASP A CA 1
ATOM 727 C C . ASP A 1 90 ? -21.437 11.479 -6.748 1.00 33.25 90 ASP A C 1
ATOM 729 O O . ASP A 1 90 ? -21.904 11.088 -7.820 1.00 33.25 90 ASP A O 1
ATOM 733 N N . PHE A 1 91 ? -20.617 10.712 -6.022 1.00 37.62 91 PHE A N 1
ATOM 734 C CA . PHE A 1 91 ? -20.169 9.363 -6.398 1.00 37.62 91 PHE A CA 1
ATOM 735 C C . PHE A 1 91 ? -21.045 8.320 -5.692 1.00 37.62 91 PHE A C 1
ATOM 737 O O . PHE A 1 91 ? -20.600 7.548 -4.838 1.00 37.62 91 PHE A O 1
ATOM 744 N N . THR A 1 92 ? -22.332 8.313 -6.029 1.00 34.06 92 THR A N 1
ATOM 745 C CA . THR A 1 92 ? -23.230 7.204 -5.707 1.00 34.06 92 THR A CA 1
ATOM 746 C C . THR A 1 92 ? -23.676 6.559 -7.011 1.00 34.06 92 THR A C 1
ATOM 748 O O . THR A 1 92 ? -24.126 7.225 -7.938 1.00 34.06 92 THR A O 1
ATOM 751 N N . GLY A 1 93 ? -23.469 5.246 -7.121 1.00 41.97 93 GLY A N 1
ATOM 752 C CA . GLY A 1 93 ? -23.945 4.455 -8.249 1.00 41.97 93 GLY A CA 1
ATOM 753 C C . GLY A 1 93 ? -25.470 4.446 -8.268 1.00 41.97 93 GLY A C 1
ATOM 754 O O . GLY A 1 93 ? -26.087 3.590 -7.639 1.00 41.97 93 GLY A O 1
ATOM 755 N N . GLY A 1 94 ? -26.049 5.414 -8.970 1.00 30.77 94 GLY A N 1
ATOM 756 C CA . GLY A 1 94 ? -27.454 5.496 -9.335 1.00 30.77 94 GLY A CA 1
ATOM 757 C C . GLY A 1 94 ? -27.581 5.406 -10.851 1.00 30.77 94 GLY A C 1
ATOM 758 O O . GLY A 1 94 ? -26.849 6.064 -11.586 1.00 30.77 94 GLY A O 1
ATOM 759 N N . GLN A 1 95 ? -28.480 4.540 -11.310 1.00 37.81 95 GLN A N 1
ATOM 760 C CA . GLN A 1 95 ? -28.856 4.361 -12.709 1.00 37.81 95 GLN A CA 1
ATOM 761 C C . GLN A 1 95 ? -29.614 5.592 -13.229 1.00 37.81 95 GLN A C 1
ATOM 763 O O . GLN A 1 95 ? -30.824 5.529 -13.395 1.00 37.81 95 GLN A O 1
ATOM 768 N N . GLU A 1 96 ? -28.932 6.698 -13.505 1.00 34.88 96 GLU A N 1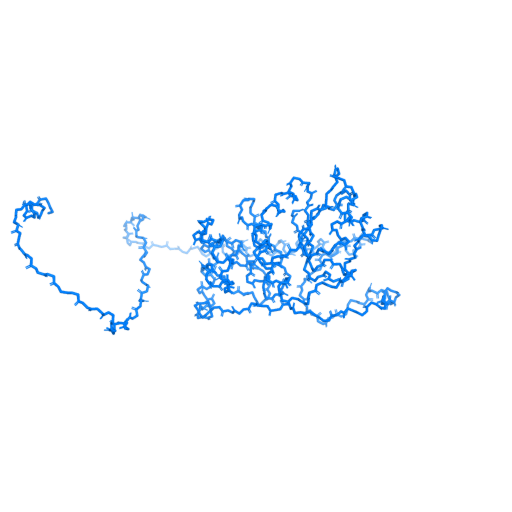
ATOM 769 C CA . GLU A 1 96 ? -29.480 7.762 -14.352 1.00 34.88 96 GLU A CA 1
ATOM 770 C C . GLU A 1 96 ? -28.394 8.208 -15.331 1.00 34.88 96 GLU A C 1
ATOM 772 O O . GLU A 1 96 ? -27.303 8.631 -14.943 1.00 34.88 96 GLU A O 1
ATOM 777 N N . GLY A 1 97 ? -28.678 7.987 -16.616 1.00 36.72 97 GLY A N 1
ATOM 778 C CA . GLY A 1 97 ? -27.791 8.292 -17.727 1.00 36.72 97 GLY A CA 1
ATOM 779 C C . GLY A 1 97 ? -27.465 9.778 -17.758 1.00 36.72 97 GLY A C 1
ATOM 780 O O . GLY A 1 97 ? -28.351 10.627 -17.808 1.00 36.72 97 GLY A O 1
ATOM 781 N N . ARG A 1 98 ? -26.170 10.077 -17.721 1.00 38.41 98 ARG A N 1
ATOM 782 C CA . ARG A 1 98 ? -25.629 11.354 -18.171 1.00 38.41 98 ARG A CA 1
ATOM 783 C C . ARG A 1 98 ? -25.726 11.371 -19.695 1.00 38.41 98 ARG A C 1
ATOM 785 O O . ARG A 1 98 ? -24.917 10.733 -20.364 1.00 38.41 98 ARG A O 1
ATOM 792 N N . ASP A 1 99 ? -26.745 12.045 -20.220 1.00 39.19 99 ASP A N 1
ATOM 793 C CA . ASP A 1 99 ? -26.991 12.221 -21.663 1.00 39.19 99 ASP A CA 1
ATOM 794 C C . ASP A 1 99 ? -26.040 13.255 -22.318 1.00 39.19 99 ASP A C 1
ATOM 796 O O . ASP A 1 99 ? -26.258 13.693 -23.445 1.00 39.19 99 ASP A O 1
ATOM 800 N N . ASP A 1 100 ? -24.975 13.654 -21.621 1.00 41.88 100 ASP A N 1
ATOM 801 C CA . ASP A 1 100 ? -23.962 14.629 -22.035 1.00 41.88 100 ASP A CA 1
ATOM 802 C C . ASP A 1 100 ? -22.583 14.007 -22.339 1.00 41.88 100 ASP A C 1
ATOM 804 O O . ASP A 1 100 ? -21.606 14.724 -22.549 1.00 41.88 100 ASP A O 1
ATOM 808 N N . ILE A 1 101 ? -22.503 12.677 -22.453 1.00 44.94 101 ILE A N 1
ATOM 809 C CA . ILE A 1 101 ? -21.421 12.027 -23.204 1.00 44.94 101 ILE A CA 1
ATOM 810 C C . ILE A 1 101 ? -21.897 11.945 -24.653 1.00 44.94 101 ILE A C 1
ATOM 812 O O . ILE A 1 101 ? -22.727 11.100 -24.998 1.00 44.94 101 ILE A O 1
ATOM 816 N N . GLU A 1 102 ? -21.408 12.858 -25.493 1.00 43.66 102 GLU A N 1
ATOM 817 C CA . GLU A 1 102 ? -21.594 12.783 -26.941 1.00 43.66 102 GLU A CA 1
ATOM 818 C C . GLU A 1 102 ? -21.274 11.352 -27.402 1.00 43.66 102 GLU A C 1
ATOM 820 O O . GLU A 1 102 ? -20.227 10.791 -27.073 1.00 43.66 102 GLU A O 1
ATOM 825 N N . GLN A 1 103 ? -22.200 10.742 -28.146 1.00 44.59 103 GLN A N 1
ATOM 826 C CA . GLN A 1 103 ? -22.162 9.342 -28.599 1.00 44.59 103 GLN A CA 1
ATOM 827 C C . GLN A 1 103 ? -20.933 8.985 -29.470 1.00 44.59 103 GLN A C 1
ATOM 829 O O . GLN A 1 103 ? -20.837 7.866 -29.972 1.00 44.59 103 GLN A O 1
ATOM 834 N N . GLU A 1 104 ? -19.990 9.910 -29.649 1.00 39.38 104 GLU A N 1
ATOM 835 C CA . GLU A 1 104 ? -18.770 9.761 -30.439 1.00 39.38 104 GLU A CA 1
ATOM 836 C C . GLU A 1 104 ? -17.557 9.279 -29.614 1.00 39.38 104 GLU A C 1
ATOM 838 O O . GLU A 1 104 ? -16.696 8.605 -30.178 1.00 39.38 104 GLU A O 1
ATOM 843 N N . ASP A 1 105 ? -17.531 9.466 -28.286 1.00 43.75 105 ASP A N 1
ATOM 844 C CA . ASP A 1 105 ? -16.444 8.957 -27.413 1.00 43.75 105 ASP A CA 1
ATOM 845 C C . ASP A 1 105 ? -16.631 7.487 -26.993 1.00 43.75 105 ASP A C 1
ATOM 847 O O . ASP A 1 105 ? -15.747 6.859 -26.406 1.00 43.75 105 ASP A O 1
ATOM 851 N N . MET A 1 106 ? -17.782 6.903 -27.334 1.00 41.44 106 MET A N 1
ATOM 852 C CA . MET A 1 106 ? -18.115 5.498 -27.096 1.00 41.44 106 MET A CA 1
ATOM 853 C C . MET A 1 106 ? -17.712 4.593 -28.271 1.00 41.44 106 MET A C 1
ATOM 855 O O . MET A 1 106 ? -18.186 3.462 -28.385 1.00 41.44 106 MET A O 1
ATOM 859 N N . GLN A 1 107 ? -16.801 5.050 -29.141 1.00 40.78 107 GLN A N 1
ATOM 860 C CA . GLN A 1 107 ? -15.935 4.132 -29.881 1.00 40.78 107 GLN A CA 1
ATOM 861 C C . GLN A 1 107 ? -14.936 3.535 -28.893 1.00 40.78 107 GLN A C 1
ATOM 863 O O . GLN A 1 107 ? -13.765 3.905 -28.829 1.00 40.78 107 GLN A O 1
ATOM 868 N N . GLU A 1 108 ? -15.467 2.612 -28.092 1.00 49.38 108 GLU A N 1
ATOM 869 C CA . GLU A 1 108 ? -14.745 1.652 -27.284 1.00 49.38 108 GLU A CA 1
ATOM 870 C C . GLU A 1 108 ? -13.460 1.253 -28.011 1.00 49.38 108 GLU A C 1
ATOM 872 O O . GLU A 1 108 ? -13.475 0.602 -29.061 1.00 49.38 108 GLU A O 1
ATOM 877 N N . SER A 1 109 ? -12.315 1.621 -27.437 1.00 51.38 109 SER A N 1
ATOM 878 C CA . SER A 1 109 ? -11.099 0.865 -27.678 1.00 51.38 109 SER A CA 1
ATOM 879 C C . SER A 1 109 ? -11.478 -0.614 -27.546 1.00 51.38 109 SER A C 1
ATOM 881 O O . SER A 1 109 ? -11.981 -1.003 -26.492 1.00 51.38 109 SER A O 1
ATOM 883 N N . MET A 1 110 ? -11.287 -1.423 -28.593 1.00 54.06 110 MET A N 1
ATOM 884 C CA . MET A 1 110 ? -11.556 -2.873 -28.618 1.00 54.06 110 MET A CA 1
ATOM 885 C C . MET A 1 110 ? -10.633 -3.660 -27.659 1.00 54.06 110 MET A C 1
ATOM 887 O O . MET A 1 110 ? -10.109 -4.724 -27.987 1.00 54.06 110 MET A O 1
ATOM 891 N N . ILE A 1 111 ? -10.360 -3.127 -26.474 1.00 66.88 111 ILE A N 1
ATOM 892 C CA . ILE A 1 111 ? -9.518 -3.723 -25.457 1.00 66.88 111 ILE A CA 1
ATOM 893 C C . ILE A 1 111 ? -10.447 -4.523 -24.554 1.00 66.88 111 ILE A C 1
ATOM 895 O O . ILE A 1 111 ? -11.109 -4.003 -23.658 1.00 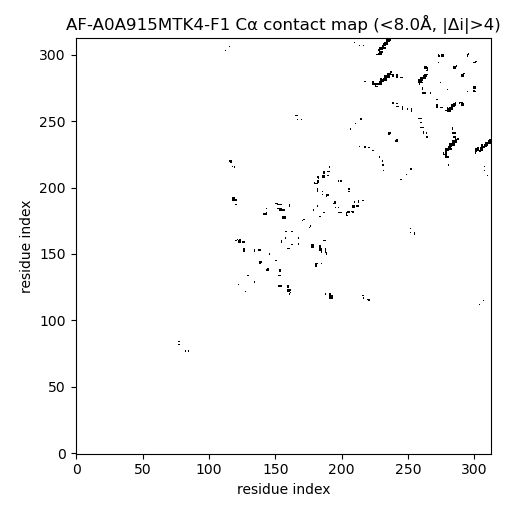66.88 111 ILE A O 1
ATOM 899 N N . LYS A 1 112 ? -10.514 -5.827 -24.813 1.00 74.75 112 LYS A N 1
ATOM 900 C CA . LYS A 1 112 ? -11.220 -6.765 -23.946 1.00 74.75 112 LYS A CA 1
ATOM 901 C C . LYS A 1 112 ? -10.392 -6.992 -22.679 1.00 74.75 112 LYS A C 1
ATOM 903 O O . LYS A 1 112 ? -9.426 -7.754 -22.700 1.00 74.75 112 LYS A O 1
ATOM 908 N N . TYR A 1 113 ? -10.777 -6.347 -21.583 1.00 78.81 113 TYR A N 1
ATOM 909 C CA . TYR A 1 113 ? -10.144 -6.556 -20.281 1.00 78.81 113 TYR A CA 1
ATOM 910 C C . TYR A 1 113 ? -10.494 -7.932 -19.707 1.00 78.81 113 TYR A C 1
ATOM 912 O O . TYR A 1 113 ? -11.615 -8.428 -19.855 1.00 78.81 113 TYR A O 1
ATOM 920 N N . LYS A 1 114 ? -9.522 -8.559 -19.042 1.00 80.81 114 LYS A N 1
ATOM 921 C CA . LYS A 1 114 ? -9.754 -9.798 -18.294 1.00 80.81 114 LYS A CA 1
ATOM 922 C C . LYS A 1 114 ? -10.563 -9.490 -17.023 1.00 80.81 114 LYS A C 1
ATOM 924 O O . LYS A 1 114 ? -10.317 -8.455 -16.401 1.00 80.81 114 LYS A O 1
ATOM 929 N N . PRO A 1 115 ? -11.496 -10.367 -16.609 1.00 84.19 115 PRO A N 1
ATOM 930 C CA . PRO A 1 115 ? -12.112 -10.249 -15.293 1.00 84.19 115 PRO A CA 1
ATOM 931 C C . PRO A 1 115 ? -11.046 -10.421 -14.205 1.00 84.19 115 PRO A C 1
ATOM 933 O O . PRO A 1 115 ? -10.074 -11.151 -14.395 1.00 84.19 115 PRO A O 1
ATOM 936 N N . PHE A 1 116 ? -11.237 -9.755 -13.071 1.00 86.38 116 PHE A N 1
ATOM 937 C CA . PHE A 1 116 ? -10.325 -9.809 -11.934 1.00 86.38 116 PHE A CA 1
ATOM 938 C C . PHE A 1 116 ? -11.118 -9.883 -10.630 1.00 86.38 116 PHE A C 1
ATOM 940 O O . PHE A 1 116 ? -12.256 -9.408 -10.551 1.00 86.38 116 PHE A O 1
ATOM 947 N N . GLU A 1 117 ? -10.530 -10.489 -9.605 1.00 85.94 117 GLU A N 1
ATOM 948 C CA . GLU A 1 117 ? -11.142 -10.541 -8.281 1.00 85.94 117 GLU A CA 1
ATOM 949 C C . GLU A 1 117 ? -10.885 -9.221 -7.541 1.00 85.94 117 GLU A C 1
ATOM 951 O O . GLU A 1 117 ? -9.785 -8.677 -7.612 1.00 85.94 117 GLU A O 1
ATOM 956 N N . LYS A 1 118 ? -11.906 -8.670 -6.872 1.00 85.56 118 LYS A N 1
ATOM 957 C CA . LYS A 1 118 ? -11.808 -7.384 -6.148 1.00 85.56 118 LYS A CA 1
ATOM 958 C C . LYS A 1 118 ? -12.191 -7.494 -4.666 1.00 85.56 118 LYS A C 1
ATOM 960 O O . LYS A 1 118 ? -11.897 -6.588 -3.897 1.00 85.56 118 LYS A O 1
ATOM 965 N N . LYS A 1 119 ? -12.896 -8.555 -4.257 1.00 87.44 119 LYS A N 1
ATOM 966 C CA . LYS A 1 119 ? -13.509 -8.677 -2.923 1.00 87.44 119 LYS A CA 1
ATOM 967 C C . LYS A 1 119 ? -12.837 -9.784 -2.124 1.00 87.44 119 LYS A C 1
ATOM 969 O O . LYS A 1 119 ? -13.253 -10.931 -2.208 1.00 87.44 119 LYS A O 1
ATOM 974 N N . PHE A 1 120 ? -11.857 -9.406 -1.314 1.00 84.31 120 PHE A N 1
ATOM 975 C CA . PHE A 1 120 ? -11.076 -10.346 -0.500 1.00 84.31 120 PHE A CA 1
ATOM 976 C C . PHE A 1 120 ? -11.407 -10.254 0.988 1.00 84.31 120 PHE A C 1
ATOM 978 O O . PHE A 1 120 ? -10.992 -11.094 1.780 1.00 84.31 120 PHE A O 1
ATOM 985 N N . TYR A 1 121 ? -12.126 -9.205 1.389 1.00 86.31 121 TYR A N 1
ATOM 986 C CA . TYR A 1 121 ? -12.458 -8.989 2.785 1.00 86.31 121 TYR A CA 1
ATOM 987 C C . TYR A 1 121 ? -13.532 -9.962 3.266 1.00 86.31 121 TYR A C 1
ATOM 989 O O . TYR A 1 121 ? -14.661 -9.955 2.772 1.00 86.31 121 TYR A O 1
ATOM 997 N N . SER A 1 122 ? -13.185 -10.737 4.289 1.00 85.88 122 SER A N 1
ATOM 998 C CA . SER A 1 122 ? -14.131 -11.479 5.110 1.00 85.88 122 SER A CA 1
ATOM 999 C C . SER A 1 122 ? -14.140 -10.871 6.510 1.00 85.88 122 SER A C 1
ATOM 1001 O O . SER A 1 122 ? -13.097 -10.701 7.140 1.00 85.88 122 SER A O 1
ATOM 1003 N N . GLU A 1 123 ? -15.327 -10.529 7.009 1.00 85.88 123 GLU A N 1
ATOM 1004 C CA . GLU A 1 123 ? -15.462 -9.984 8.358 1.00 85.88 123 GLU A CA 1
ATOM 1005 C C . GLU A 1 123 ? -15.054 -11.034 9.401 1.00 85.88 123 GLU A C 1
ATOM 1007 O O . GLU A 1 123 ? -15.468 -12.194 9.354 1.00 85.88 123 GLU A O 1
ATOM 1012 N N . HIS A 1 124 ? -14.229 -10.622 10.364 1.00 89.12 124 HIS A N 1
ATOM 1013 C CA . HIS A 1 124 ? -13.906 -11.455 11.517 1.00 89.12 124 HIS A CA 1
ATOM 1014 C C . HIS A 1 124 ? -15.146 -11.600 12.420 1.00 89.12 124 HIS A C 1
ATOM 1016 O O . HIS A 1 124 ? -15.848 -10.600 12.593 1.00 89.12 124 HIS A O 1
ATOM 1022 N N . PRO A 1 125 ? -15.400 -12.767 13.050 1.00 87.44 125 PRO A N 1
ATOM 1023 C CA . PRO A 1 125 ? -16.558 -12.972 13.930 1.00 87.44 125 PRO A CA 1
ATOM 1024 C C . PRO A 1 125 ? -16.743 -11.861 14.972 1.00 87.44 125 PRO A C 1
ATOM 1026 O O . PRO A 1 125 ? -17.812 -11.272 15.057 1.00 87.44 125 PRO A O 1
ATOM 1029 N N . ASP A 1 126 ? -15.662 -11.464 15.652 1.00 86.50 126 ASP A N 1
ATOM 1030 C CA . ASP A 1 126 ? -15.695 -10.383 16.651 1.00 86.50 126 ASP A CA 1
ATOM 1031 C C . ASP A 1 126 ? -16.158 -9.027 16.091 1.00 86.50 126 ASP A C 1
ATOM 1033 O O . ASP A 1 126 ? -16.692 -8.205 16.828 1.00 86.50 126 ASP A O 1
ATOM 1037 N N . ILE A 1 127 ? -15.940 -8.768 14.798 1.00 88.19 127 ILE A N 1
ATOM 1038 C CA . ILE A 1 127 ? -16.382 -7.545 14.115 1.00 88.19 127 ILE A CA 1
ATOM 1039 C C . ILE A 1 127 ? -17.804 -7.721 13.571 1.00 88.19 127 ILE A C 1
ATOM 1041 O O . ILE A 1 127 ? -18.620 -6.799 13.656 1.00 88.19 127 ILE A O 1
ATOM 1045 N N . ALA A 1 128 ? -18.136 -8.908 13.065 1.00 88.38 128 ALA A N 1
ATOM 1046 C CA . ALA A 1 128 ? -19.484 -9.254 12.627 1.00 88.38 128 ALA A CA 1
ATOM 1047 C C . ALA A 1 128 ? -20.498 -9.142 13.783 1.00 88.38 128 ALA A C 1
ATOM 1049 O O . ALA A 1 128 ? -21.592 -8.611 13.579 1.00 88.38 128 ALA A O 1
ATOM 1050 N N . ASP A 1 129 ? -20.091 -9.506 15.000 1.00 89.19 129 ASP A N 1
ATOM 1051 C CA . ASP A 1 129 ? -20.910 -9.436 16.216 1.00 89.19 129 ASP A CA 1
ATOM 1052 C C . ASP A 1 129 ? -21.114 -8.006 16.749 1.00 89.19 129 ASP A C 1
ATOM 1054 O O . ASP A 1 129 ? -22.041 -7.764 17.526 1.00 89.19 129 ASP A O 1
ATOM 1058 N N . LEU A 1 130 ? -20.295 -7.030 16.329 1.00 88.31 130 LEU A N 1
ATOM 1059 C CA . LEU A 1 130 ? -20.465 -5.639 16.760 1.00 88.31 130 LEU A CA 1
ATOM 1060 C C . LEU A 1 130 ? -21.794 -5.073 16.265 1.00 88.31 130 LEU A C 1
ATOM 1062 O O . LEU A 1 130 ? -22.107 -5.111 15.069 1.00 88.31 130 LEU A O 1
ATOM 1066 N N . THR A 1 131 ? -22.542 -4.449 17.170 1.00 91.56 131 THR A N 1
ATOM 1067 C CA . THR A 1 131 ? -23.739 -3.700 16.786 1.00 91.56 131 THR A CA 1
ATOM 1068 C C . THR A 1 131 ? -23.351 -2.428 16.031 1.00 91.56 131 THR A C 1
ATOM 1070 O O . THR A 1 131 ? -22.241 -1.906 16.167 1.00 91.56 131 THR A O 1
ATOM 1073 N N . LEU A 1 132 ? -24.281 -1.878 15.243 1.00 88.06 132 LEU A N 1
ATOM 1074 C CA . LEU A 1 132 ? -24.053 -0.604 14.550 1.00 88.06 132 LEU A CA 1
ATOM 1075 C C . LEU A 1 132 ? -23.735 0.534 15.530 1.00 88.06 132 LEU A C 1
ATOM 1077 O O . LEU A 1 132 ? -22.902 1.384 15.230 1.00 88.06 132 LEU A O 1
ATOM 1081 N N . GLN A 1 133 ? -24.349 0.509 16.716 1.00 89.88 133 GLN A N 1
ATOM 1082 C CA . GLN A 1 133 ? -24.090 1.478 17.776 1.00 89.88 133 GLN A CA 1
ATOM 1083 C C . GLN A 1 133 ? -22.663 1.353 18.324 1.00 89.88 133 GLN A C 1
ATOM 1085 O O . GLN A 1 133 ? -21.959 2.352 18.415 1.00 89.88 133 GLN A O 1
ATOM 1090 N N . GLN A 1 134 ? -22.193 0.134 18.601 1.00 90.38 134 GLN A N 1
ATOM 1091 C CA . GLN A 1 134 ? -20.815 -0.090 19.055 1.00 90.38 134 GLN A CA 1
ATOM 1092 C C . GLN A 1 134 ? -19.794 0.319 17.988 1.00 90.38 134 GLN A C 1
ATOM 1094 O O . GLN A 1 134 ? -18.783 0.946 18.296 1.00 90.38 134 GLN A O 1
ATOM 1099 N N . ALA A 1 135 ? -20.064 0.011 16.716 1.00 89.75 135 ALA A N 1
ATOM 1100 C CA . ALA A 1 135 ? -19.221 0.452 15.608 1.00 89.75 135 ALA A CA 1
ATOM 1101 C C . ALA A 1 135 ? -19.176 1.988 15.495 1.00 89.75 135 ALA A C 1
ATOM 1103 O O . ALA A 1 135 ? -18.124 2.552 15.192 1.00 89.75 135 ALA A O 1
ATOM 1104 N N . PHE A 1 136 ? -20.292 2.670 15.760 1.00 89.69 136 PHE A N 1
ATOM 1105 C CA . PHE A 1 136 ? -20.362 4.130 15.792 1.00 89.69 136 PHE A CA 1
ATOM 1106 C C . PHE A 1 136 ? -19.586 4.725 16.978 1.00 89.69 136 PHE A C 1
ATOM 1108 O O . PHE A 1 136 ? -18.781 5.635 16.787 1.00 89.69 136 PHE A O 1
ATOM 1115 N N . GLU A 1 137 ? -19.735 4.163 18.178 1.00 92.12 137 GLU A N 1
ATOM 1116 C CA . GLU A 1 137 ? -18.979 4.568 19.374 1.00 92.12 137 GLU A CA 1
ATOM 1117 C C . GLU A 1 137 ? -17.463 4.388 19.192 1.00 92.12 137 GLU A C 1
ATOM 1119 O O . GLU A 1 137 ? -16.675 5.256 19.580 1.00 92.12 137 GLU A O 1
ATOM 1124 N N . LEU A 1 138 ? -17.037 3.300 18.541 1.00 91.19 138 LEU A N 1
ATOM 1125 C CA . LEU A 1 138 ? -15.633 3.077 18.189 1.00 91.19 138 LEU A CA 1
ATOM 1126 C C . LEU A 1 138 ? -15.107 4.144 17.225 1.00 91.19 138 LEU A C 1
ATOM 1128 O O . LEU A 1 138 ? -13.993 4.632 17.411 1.00 91.19 138 LEU A O 1
ATOM 1132 N N . ARG A 1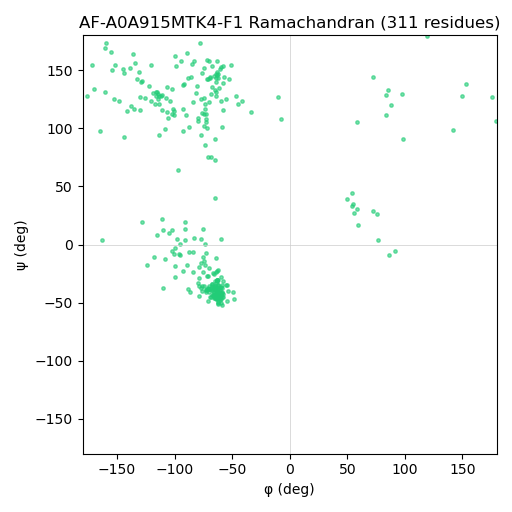 139 ? -15.902 4.534 16.220 1.00 92.50 139 ARG A N 1
ATOM 1133 C CA . ARG A 1 139 ? -15.529 5.607 15.285 1.00 92.50 139 ARG A CA 1
ATOM 1134 C C . ARG A 1 139 ? -15.356 6.938 16.008 1.00 92.50 139 ARG A C 1
ATOM 1136 O O . ARG A 1 139 ? -14.347 7.595 15.786 1.00 92.50 139 ARG A O 1
ATOM 1143 N N . ILE A 1 140 ? -16.264 7.288 16.921 1.00 92.06 140 ILE A N 1
ATOM 1144 C CA . ILE A 1 140 ? -16.134 8.498 17.750 1.00 92.06 140 ILE A CA 1
ATOM 1145 C C . ILE A 1 140 ? -14.861 8.435 18.600 1.00 92.06 140 ILE A C 1
ATOM 1147 O O . ILE A 1 140 ? -14.079 9.380 18.615 1.00 92.06 140 ILE A O 1
ATOM 1151 N N . THR A 1 141 ? -14.624 7.307 19.272 1.00 92.62 141 THR A N 1
ATOM 1152 C CA . THR A 1 141 ? -13.469 7.134 20.169 1.00 92.62 141 THR A CA 1
ATOM 1153 C C . THR A 1 141 ? -12.133 7.250 19.430 1.00 92.62 141 THR A C 1
ATOM 1155 O O . THR A 1 141 ? -11.156 7.745 19.989 1.00 92.62 141 THR A O 1
ATOM 1158 N N . LEU A 1 142 ? -12.080 6.790 18.179 1.00 90.12 142 LEU A N 1
ATOM 1159 C CA . LEU A 1 142 ? -10.888 6.834 17.331 1.00 90.12 142 LEU A CA 1
ATOM 1160 C C . LEU A 1 142 ? -10.788 8.113 16.479 1.00 90.12 142 LEU A C 1
ATOM 1162 O O . LEU A 1 142 ? -9.858 8.212 15.680 1.00 90.12 142 LEU A O 1
ATOM 1166 N N . ASP A 1 143 ? -11.716 9.063 16.641 1.00 91.94 143 ASP A N 1
ATOM 1167 C CA . ASP A 1 143 ? -11.831 10.288 15.835 1.00 91.94 143 ASP A CA 1
ATOM 1168 C C . ASP A 1 143 ? -11.911 10.006 14.320 1.00 91.94 143 ASP A C 1
ATOM 1170 O O . ASP A 1 143 ? -11.242 10.615 13.485 1.00 91.94 143 ASP A O 1
ATOM 1174 N N . ILE A 1 144 ? -12.726 9.015 13.954 1.00 93.12 144 ILE A N 1
ATOM 1175 C CA . ILE A 1 144 ? -12.943 8.587 12.572 1.00 93.12 144 ILE A CA 1
ATOM 1176 C C . ILE A 1 144 ? -14.293 9.111 12.097 1.00 93.12 144 ILE A C 1
ATOM 1178 O O . ILE A 1 144 ? -15.343 8.779 12.649 1.00 93.12 144 ILE A O 1
ATOM 1182 N N . ARG A 1 145 ? -14.272 9.861 10.995 1.00 92.00 145 ARG A N 1
ATOM 1183 C CA . ARG A 1 145 ? -15.476 10.250 10.256 1.00 92.00 145 ARG A CA 1
ATOM 1184 C C . ARG A 1 145 ? -15.549 9.456 8.968 1.00 92.00 145 ARG A C 1
ATOM 1186 O O . ARG A 1 145 ? -14.548 9.294 8.275 1.00 92.00 145 ARG A O 1
ATOM 1193 N N . VAL A 1 146 ? -16.735 8.948 8.663 1.00 91.62 146 VAL A N 1
ATOM 1194 C CA . VAL A 1 146 ? -16.964 8.102 7.496 1.00 91.62 146 VAL A CA 1
ATOM 1195 C C . VAL A 1 146 ? -18.149 8.632 6.706 1.00 91.62 146 VAL A C 1
ATOM 1197 O O . VAL A 1 146 ? -19.147 9.046 7.291 1.00 91.62 146 VAL A O 1
ATOM 1200 N N . TYR A 1 147 ? -18.034 8.600 5.384 1.00 89.56 147 TYR A N 1
ATOM 1201 C CA . TYR A 1 147 ? -19.072 9.033 4.456 1.00 89.56 147 TYR A CA 1
ATOM 1202 C C . TYR A 1 147 ? -19.242 7.962 3.375 1.00 89.56 147 TYR A C 1
ATOM 1204 O O . TYR A 1 147 ? -18.264 7.338 2.960 1.00 89.56 147 TYR A O 1
ATOM 1212 N N . GLY A 1 148 ? -20.482 7.722 2.947 1.00 86.88 148 GLY A N 1
ATOM 1213 C CA . GLY A 1 148 ? -20.828 6.733 1.923 1.00 86.88 148 GLY A CA 1
ATOM 1214 C C . GLY A 1 148 ? -21.775 5.631 2.407 1.00 86.88 148 GLY A C 1
ATOM 1215 O O . GLY A 1 148 ? -22.200 5.589 3.558 1.00 86.88 148 GLY A O 1
ATOM 1216 N N . GLN A 1 149 ? -22.124 4.719 1.502 1.00 84.06 149 GLN A N 1
ATOM 1217 C CA . GLN A 1 149 ? -23.043 3.604 1.777 1.00 84.06 149 GLN A CA 1
ATOM 1218 C C . GLN A 1 149 ? -22.272 2.333 2.164 1.00 84.06 149 GLN A C 1
ATOM 1220 O O . GLN A 1 149 ? -21.107 2.212 1.801 1.00 84.06 149 GLN A O 1
ATOM 1225 N N . ASN A 1 150 ? -22.884 1.372 2.868 1.00 84.44 150 ASN A N 1
ATOM 1226 C CA . ASN A 1 150 ? -22.315 0.035 3.161 1.00 84.44 150 ASN A CA 1
ATOM 1227 C C . ASN A 1 150 ? -20.883 0.032 3.738 1.00 84.44 150 ASN A C 1
ATOM 1229 O O . ASN A 1 150 ? -20.028 -0.753 3.326 1.00 84.44 150 ASN A O 1
ATOM 1233 N N . ILE A 1 151 ? -20.579 0.975 4.629 1.00 86.69 151 ILE A N 1
ATOM 1234 C CA . ILE A 1 151 ? -19.230 1.177 5.172 1.00 86.69 151 ILE A CA 1
ATOM 1235 C C . ILE A 1 151 ? -18.877 0.004 6.100 1.00 86.69 151 ILE A C 1
ATOM 1237 O O . ILE A 1 151 ? -19.606 -0.201 7.077 1.00 86.69 151 ILE A O 1
ATOM 1241 N N . PRO A 1 152 ? -17.774 -0.731 5.852 1.00 89.94 152 PRO A N 1
ATOM 1242 C CA . PRO A 1 152 ? -17.387 -1.837 6.716 1.00 89.94 152 PRO A CA 1
ATOM 1243 C C . PRO A 1 152 ? -17.119 -1.340 8.136 1.00 89.94 152 PRO A C 1
ATOM 1245 O O . PRO A 1 152 ? -16.743 -0.180 8.366 1.00 89.94 152 PRO A O 1
ATOM 1248 N N . LYS A 1 153 ? -17.343 -2.217 9.108 1.00 91.38 153 LYS A N 1
ATOM 1249 C CA . LYS A 1 153 ? -17.132 -1.893 10.519 1.00 91.38 153 LYS A CA 1
ATOM 1250 C C . LYS A 1 153 ? -15.635 -1.656 10.787 1.00 91.38 153 LYS A C 1
ATOM 1252 O O . LYS A 1 153 ? -14.795 -2.299 10.156 1.00 91.38 153 LYS A O 1
ATOM 1257 N N . PRO A 1 154 ? -15.283 -0.725 11.690 1.00 90.56 154 PRO A N 1
ATOM 1258 C CA . PRO A 1 154 ? -13.889 -0.447 12.003 1.00 90.56 154 PRO A CA 1
ATOM 1259 C C . PRO A 1 154 ? -13.266 -1.646 12.719 1.00 90.56 154 PRO A C 1
ATOM 1261 O O . PRO A 1 154 ? -13.853 -2.198 13.652 1.00 90.56 154 PRO A O 1
ATOM 1264 N N . VAL A 1 155 ? -12.056 -2.027 12.321 1.00 89.94 155 VAL A N 1
ATOM 1265 C CA . VAL A 1 155 ? -11.341 -3.114 12.991 1.00 89.94 155 VAL A CA 1
ATOM 1266 C C . VAL A 1 155 ? -10.420 -2.594 14.090 1.00 89.94 155 VAL A C 1
ATOM 1268 O O . VAL A 1 155 ? -9.708 -1.614 13.914 1.00 89.94 155 VAL A O 1
ATOM 1271 N N . VAL A 1 156 ? -10.401 -3.269 15.239 1.00 86.25 156 VAL A N 1
ATOM 1272 C CA . VAL A 1 156 ? -9.634 -2.816 16.420 1.00 86.25 156 VAL A CA 1
ATOM 1273 C C . VAL A 1 156 ? -8.314 -3.565 16.660 1.00 86.25 156 VAL A C 1
ATOM 1275 O O . VAL A 1 156 ? -7.554 -3.192 17.550 1.00 86.25 156 VAL A O 1
ATOM 1278 N N . SER A 1 157 ? -8.023 -4.613 15.885 1.00 87.88 157 SER A N 1
ATOM 1279 C CA . SER A 1 157 ? -6.837 -5.468 16.037 1.00 87.88 157 SER A CA 1
ATOM 1280 C C . SER A 1 157 ? -6.331 -5.941 14.678 1.00 87.88 157 SER A C 1
ATOM 1282 O O . SER A 1 157 ? -7.127 -6.131 13.758 1.00 87.88 157 SER A O 1
ATOM 1284 N N . PHE A 1 158 ? -5.022 -6.194 14.564 1.00 86.62 158 PHE A N 1
ATOM 1285 C CA . PHE A 1 158 ? -4.428 -6.737 13.339 1.00 86.62 158 PHE A CA 1
ATOM 1286 C C . PHE A 1 158 ? -4.968 -8.127 12.977 1.00 86.62 158 PHE A C 1
ATOM 1288 O O . PHE A 1 158 ? -5.107 -8.441 11.799 1.00 86.62 158 PHE A O 1
ATOM 1295 N N . GLY A 1 159 ? -5.351 -8.933 13.974 1.00 84.62 159 GLY A N 1
ATOM 1296 C CA . GLY A 1 159 ? -5.952 -10.252 13.738 1.00 84.62 159 GLY A CA 1
ATOM 1297 C C . GLY A 1 159 ? -7.299 -10.191 13.008 1.00 84.62 159 GLY A C 1
ATOM 1298 O O . GLY A 1 159 ? -7.672 -11.135 12.318 1.00 84.62 159 GLY A O 1
ATOM 1299 N N . HIS A 1 160 ? -8.004 -9.060 13.086 1.00 85.69 160 HIS A N 1
ATOM 1300 C CA . HIS A 1 160 ? -9.296 -8.883 12.422 1.00 85.69 160 HIS A CA 1
ATOM 1301 C C . HIS A 1 160 ? -9.173 -8.628 10.917 1.00 85.69 160 HIS A C 1
ATOM 1303 O O . HIS A 1 160 ? -10.169 -8.754 10.210 1.00 85.69 160 HIS A O 1
ATOM 1309 N N . PHE A 1 161 ? -7.982 -8.275 10.419 1.00 82.50 161 PHE A N 1
ATOM 1310 C CA . PHE A 1 161 ? -7.739 -8.160 8.979 1.00 82.50 161 PHE A CA 1
ATOM 1311 C C . PHE A 1 161 ? -7.635 -9.522 8.287 1.00 82.50 161 PHE A C 1
ATOM 1313 O O . PHE A 1 161 ? -7.685 -9.565 7.064 1.00 82.50 161 PHE A O 1
ATOM 1320 N N . GLN A 1 162 ? -7.476 -10.611 9.055 1.00 81.88 162 GLN A N 1
ATOM 1321 C CA . GLN A 1 162 ? -7.298 -11.973 8.540 1.00 81.88 162 GLN A CA 1
ATOM 1322 C C . GLN A 1 162 ? -6.122 -12.108 7.554 1.00 81.88 162 GLN A C 1
ATOM 1324 O O . GLN A 1 162 ? -6.172 -12.893 6.615 1.00 81.88 162 GLN A O 1
ATOM 1329 N N . PHE A 1 163 ? -5.039 -11.354 7.776 1.00 85.62 163 PHE A N 1
ATOM 1330 C CA . PHE A 1 163 ? -3.821 -11.490 6.981 1.00 85.62 163 PHE A CA 1
ATOM 1331 C C . PHE A 1 163 ? -3.122 -12.832 7.215 1.00 85.62 163 PHE A C 1
ATOM 1333 O O . PHE A 1 163 ? -3.168 -13.404 8.309 1.00 85.62 163 PHE A O 1
ATOM 1340 N N . ASP A 1 164 ? -2.379 -13.282 6.205 1.00 85.62 164 ASP A N 1
ATOM 1341 C CA . ASP A 1 164 ? -1.555 -14.478 6.314 1.00 85.62 164 ASP A CA 1
ATOM 1342 C C . ASP A 1 164 ? -0.449 -14.336 7.371 1.00 85.62 164 ASP A C 1
ATOM 1344 O O . ASP A 1 164 ? 0.037 -13.245 7.698 1.00 85.62 164 ASP A O 1
ATOM 1348 N N . LYS A 1 165 ? 0.036 -15.490 7.847 1.00 86.88 165 LYS A N 1
ATOM 1349 C CA . LYS A 1 165 ? 1.125 -15.587 8.834 1.00 86.88 165 LYS A CA 1
ATOM 1350 C C . LYS A 1 165 ? 2.370 -14.749 8.487 1.00 86.88 165 LYS A C 1
ATOM 1352 O O . LYS A 1 165 ? 2.908 -14.148 9.413 1.00 86.88 165 LYS A O 1
ATOM 1357 N N . PRO A 1 166 ? 2.856 -14.668 7.228 1.00 88.69 166 PRO A N 1
ATOM 1358 C CA . PRO A 1 166 ? 4.034 -13.862 6.903 1.00 88.69 166 PRO A CA 1
ATOM 1359 C C . PRO A 1 166 ? 3.844 -12.369 7.198 1.00 88.69 166 PRO A C 1
ATOM 1361 O O . PRO A 1 166 ? 4.708 -11.766 7.838 1.00 88.69 166 PRO A O 1
ATOM 1364 N N . ILE A 1 167 ? 2.706 -11.785 6.803 1.00 87.38 167 ILE A N 1
ATOM 1365 C CA . ILE A 1 167 ? 2.383 -10.377 7.087 1.00 87.38 167 ILE A CA 1
ATOM 1366 C C . ILE A 1 167 ? 2.241 -10.170 8.593 1.00 87.38 167 ILE A C 1
ATOM 1368 O O . ILE A 1 167 ? 2.855 -9.255 9.142 1.00 87.38 167 ILE A O 1
ATOM 1372 N N . MET A 1 168 ? 1.506 -11.050 9.278 1.00 88.19 168 MET A N 1
ATOM 1373 C CA . MET A 1 168 ? 1.323 -10.963 10.730 1.00 88.19 168 MET A CA 1
ATOM 1374 C C . MET A 1 168 ? 2.654 -11.036 11.491 1.00 88.19 168 MET A C 1
ATOM 1376 O O . MET A 1 168 ? 2.889 -10.237 12.395 1.00 88.19 168 MET A O 1
ATOM 1380 N N . ASN A 1 169 ? 3.566 -11.925 11.090 1.00 88.12 169 ASN A N 1
ATOM 1381 C CA . ASN A 1 169 ? 4.900 -12.025 11.687 1.00 88.12 169 ASN A CA 1
ATOM 1382 C C . ASN A 1 169 ? 5.718 -10.743 11.490 1.00 88.12 169 ASN A C 1
ATOM 1384 O O . ASN A 1 169 ? 6.450 -10.340 12.394 1.00 88.12 169 ASN A O 1
ATOM 1388 N N . LEU A 1 170 ? 5.603 -10.092 10.328 1.00 88.00 170 LEU A N 1
ATOM 1389 C CA . LEU A 1 170 ? 6.300 -8.835 10.063 1.00 88.00 170 LEU A CA 1
ATOM 1390 C C . LEU A 1 170 ? 5.710 -7.674 10.877 1.00 88.00 170 LEU A C 1
ATOM 1392 O O . LEU A 1 170 ? 6.468 -6.866 11.404 1.00 88.00 170 LEU A O 1
ATOM 1396 N N . ILE A 1 171 ? 4.385 -7.627 11.041 1.00 87.19 171 ILE A N 1
ATOM 1397 C CA . ILE A 1 171 ? 3.700 -6.651 11.905 1.00 87.19 171 ILE A CA 1
ATOM 1398 C C . ILE A 1 171 ? 4.179 -6.791 13.356 1.00 87.19 171 ILE A C 1
ATOM 1400 O O . ILE A 1 171 ? 4.558 -5.796 13.971 1.00 87.19 171 ILE A O 1
ATOM 1404 N N . VAL A 1 172 ? 4.240 -8.024 13.874 1.00 87.38 172 VAL A N 1
ATOM 1405 C CA . VAL A 1 172 ? 4.752 -8.310 15.227 1.00 87.38 172 VAL A CA 1
ATOM 1406 C C . VAL A 1 172 ? 6.232 -7.942 15.348 1.00 87.38 172 VAL A C 1
ATOM 1408 O O . VAL A 1 172 ? 6.634 -7.330 16.332 1.00 87.38 172 VAL A O 1
ATOM 1411 N N . LYS A 1 173 ? 7.046 -8.261 14.335 1.00 88.38 173 LYS A N 1
ATOM 1412 C CA . LYS A 1 173 ? 8.476 -7.913 14.300 1.00 88.38 173 LYS A CA 1
ATOM 1413 C C . LYS A 1 173 ? 8.720 -6.400 14.287 1.00 88.38 173 LYS A C 1
ATOM 1415 O O . LYS A 1 173 ? 9.740 -5.954 14.798 1.00 88.38 173 LYS A O 1
ATOM 1420 N N . ASN A 1 174 ? 7.808 -5.634 13.695 1.00 85.06 174 ASN A N 1
ATOM 1421 C CA . ASN A 1 174 ? 7.844 -4.173 13.685 1.00 85.06 174 ASN A CA 1
ATOM 1422 C C . ASN A 1 174 ? 7.248 -3.552 14.963 1.00 85.06 174 ASN A C 1
ATOM 1424 O O . ASN A 1 174 ? 7.118 -2.334 15.025 1.00 85.06 174 ASN A O 1
ATOM 1428 N N . GLU A 1 175 ? 6.885 -4.373 15.957 1.00 86.19 175 GLU A N 1
ATOM 1429 C CA . GLU A 1 175 ? 6.364 -3.945 17.262 1.00 86.19 175 GLU A CA 1
ATOM 1430 C C . GLU A 1 175 ? 5.082 -3.098 17.163 1.00 86.19 175 GLU A C 1
ATOM 1432 O O . GLU A 1 175 ? 4.797 -2.248 18.006 1.00 86.19 175 GLU A O 1
ATOM 1437 N N . PHE A 1 176 ? 4.263 -3.336 16.133 1.00 85.69 176 PHE A N 1
ATOM 1438 C CA . PHE A 1 176 ? 2.966 -2.678 16.024 1.00 85.69 176 PHE A CA 1
ATOM 1439 C C . PHE A 1 176 ? 1.958 -3.310 16.988 1.00 85.69 176 PHE A C 1
ATOM 1441 O O . PHE A 1 176 ? 1.532 -4.449 16.807 1.00 85.69 176 PHE A O 1
ATOM 1448 N N . GLU A 1 177 ? 1.526 -2.548 17.993 1.00 82.50 177 GLU A N 1
ATOM 1449 C CA . GLU A 1 177 ? 0.552 -3.030 18.980 1.00 82.50 177 GLU A CA 1
ATOM 1450 C C . GLU A 1 177 ? -0.890 -3.005 18.458 1.00 82.50 177 GLU A C 1
ATOM 1452 O O . GLU A 1 177 ? -1.655 -3.947 18.670 1.00 82.50 177 GLU A O 1
ATOM 1457 N N . LYS A 1 178 ? -1.288 -1.908 17.799 1.00 87.69 178 LYS A N 1
ATOM 1458 C CA . LYS A 1 178 ? -2.662 -1.677 17.326 1.00 87.69 178 LYS A CA 1
ATOM 1459 C C . LYS A 1 178 ? -2.677 -0.948 15.981 1.00 87.69 178 LYS A C 1
ATOM 1461 O O . LYS A 1 178 ? -1.798 -0.114 15.747 1.00 87.69 178 LYS A O 1
ATOM 1466 N N . PRO A 1 179 ? -3.673 -1.216 15.116 1.00 91.38 179 PRO A N 1
ATOM 1467 C CA . PRO A 1 179 ? -3.842 -0.467 13.877 1.00 91.38 179 PRO A CA 1
ATOM 1468 C C . PRO A 1 179 ? -4.158 1.004 14.164 1.00 91.38 179 PRO A C 1
ATOM 1470 O O . PRO A 1 179 ? -4.875 1.330 15.113 1.00 91.38 179 PRO A O 1
ATOM 1473 N N . THR A 1 180 ? -3.630 1.902 13.334 1.00 92.31 180 THR A N 1
ATOM 1474 C CA . THR A 1 180 ? -3.911 3.339 13.452 1.00 92.31 180 THR A CA 1
ATOM 1475 C C . THR A 1 180 ? -5.349 3.659 13.020 1.00 92.31 180 THR A C 1
ATOM 1477 O O . THR A 1 180 ? -5.929 2.892 12.249 1.00 92.31 180 THR A O 1
ATOM 1480 N N . PRO A 1 181 ? -5.941 4.798 13.438 1.00 93.00 181 PRO A N 1
ATOM 1481 C CA . PRO A 1 181 ? -7.329 5.136 13.100 1.00 93.00 181 PRO A CA 1
ATOM 1482 C C . PRO A 1 181 ? -7.648 5.118 11.600 1.00 93.00 181 PRO A C 1
ATOM 1484 O O . PRO A 1 181 ? -8.732 4.715 11.200 1.00 93.00 181 PRO A O 1
ATOM 1487 N N . ILE A 1 182 ? -6.698 5.506 10.743 1.00 93.00 182 ILE A N 1
ATOM 1488 C CA . ILE A 1 182 ? -6.906 5.417 9.293 1.00 93.00 182 ILE A CA 1
ATOM 1489 C C . ILE A 1 182 ? -6.883 3.961 8.812 1.00 93.00 182 ILE A C 1
ATOM 1491 O O . ILE A 1 182 ? -7.692 3.581 7.972 1.00 93.00 182 ILE A O 1
ATOM 1495 N N . GLN A 1 183 ? -6.013 3.116 9.373 1.00 93.81 183 GLN A N 1
ATOM 1496 C CA . GLN A 1 183 ? -5.913 1.701 9.010 1.00 93.81 183 GLN A CA 1
ATOM 1497 C C . GLN A 1 183 ? -7.149 0.908 9.447 1.00 93.81 183 GLN A C 1
ATOM 1499 O O . GLN A 1 183 ? -7.602 0.047 8.695 1.00 93.81 183 GLN A O 1
ATOM 1504 N N . THR A 1 184 ? -7.723 1.212 10.618 1.00 92.56 184 THR A N 1
ATOM 1505 C CA . THR A 1 184 ? -8.902 0.500 11.147 1.00 92.56 184 THR A CA 1
ATOM 1506 C C . THR A 1 184 ? -10.102 0.556 10.205 1.00 92.56 184 THR A C 1
ATOM 1508 O O . THR A 1 184 ? -10.898 -0.381 10.176 1.00 92.56 184 THR A O 1
ATOM 1511 N N . GLN A 1 185 ? -10.233 1.639 9.435 1.00 92.50 185 GLN A N 1
ATOM 1512 C CA . GLN A 1 185 ? -11.378 1.883 8.565 1.00 92.50 185 GLN A CA 1
ATOM 1513 C C . GLN A 1 185 ? -11.037 1.772 7.073 1.00 92.50 185 GLN A C 1
ATOM 1515 O O . GLN A 1 185 ? -11.859 1.255 6.313 1.00 92.50 185 GLN A O 1
ATOM 1520 N N . ALA A 1 186 ? -9.852 2.222 6.645 1.00 93.31 186 ALA A N 1
ATOM 1521 C CA . ALA A 1 186 ? -9.469 2.232 5.231 1.00 93.31 186 ALA A CA 1
ATOM 1522 C C . ALA A 1 186 ? -9.081 0.842 4.714 1.00 93.31 186 ALA A C 1
ATOM 1524 O O . ALA A 1 186 ? -9.478 0.477 3.613 1.00 93.31 186 ALA A O 1
ATOM 1525 N N . VAL A 1 187 ? -8.363 0.041 5.507 1.00 93.38 187 VAL A N 1
ATOM 1526 C CA . VAL A 1 187 ? -7.935 -1.308 5.099 1.00 93.38 187 VAL A CA 1
ATOM 1527 C C . VAL A 1 187 ? -9.125 -2.239 4.824 1.00 93.38 187 VAL A C 1
ATOM 1529 O O . VAL A 1 187 ? -9.151 -2.810 3.734 1.00 93.38 187 VAL A O 1
ATOM 1532 N N . PRO A 1 188 ? -10.142 -2.393 5.706 1.00 92.56 188 PRO A N 1
ATOM 1533 C CA . PRO A 1 188 ? -11.281 -3.258 5.392 1.00 92.56 188 PRO A CA 1
ATOM 1534 C C . PRO A 1 188 ? -12.094 -2.721 4.207 1.00 92.56 188 PRO A C 1
ATOM 1536 O O . PRO A 1 188 ? -12.620 -3.503 3.419 1.00 92.56 188 PRO A O 1
ATOM 1539 N N . ALA A 1 189 ? -12.160 -1.396 4.025 1.00 92.69 189 ALA A N 1
ATOM 1540 C CA . ALA A 1 189 ? -12.812 -0.791 2.866 1.00 92.69 189 ALA A CA 1
ATOM 1541 C C . ALA A 1 189 ? -12.075 -1.105 1.553 1.00 92.69 189 ALA A C 1
ATOM 1543 O O . ALA A 1 189 ? -12.715 -1.511 0.583 1.00 92.69 189 ALA A O 1
ATOM 1544 N N . ALA A 1 190 ? -10.745 -1.007 1.544 1.00 92.81 190 ALA A N 1
ATOM 1545 C CA . ALA A 1 190 ? -9.918 -1.344 0.390 1.00 92.81 190 ALA A CA 1
ATOM 1546 C C . ALA A 1 190 ? -9.957 -2.850 0.068 1.00 92.81 190 ALA A C 1
ATOM 1548 O O . ALA A 1 190 ? -10.151 -3.220 -1.086 1.00 92.81 190 ALA A O 1
ATOM 1549 N N . LEU A 1 191 ? -9.871 -3.728 1.078 1.00 91.81 191 LEU A N 1
ATOM 1550 C CA . LEU A 1 191 ? -9.987 -5.187 0.903 1.00 91.81 191 LEU A CA 1
ATOM 1551 C C . LEU A 1 191 ? -11.384 -5.626 0.430 1.00 91.81 191 LEU A C 1
ATOM 1553 O O . LEU A 1 191 ? -11.532 -6.668 -0.210 1.00 91.81 191 LEU A O 1
ATOM 1557 N N . SER A 1 192 ? -12.417 -4.832 0.727 1.00 90.25 192 SER A N 1
ATOM 1558 C CA . SER A 1 192 ? -13.775 -5.038 0.206 1.00 90.25 192 SER A CA 1
ATOM 1559 C C . SER A 1 192 ? -13.906 -4.660 -1.274 1.00 90.25 192 SER A C 1
ATOM 1561 O O . SER A 1 192 ? -15.004 -4.727 -1.830 1.00 90.25 192 SER A O 1
ATOM 1563 N N . GLY A 1 193 ? -12.820 -4.213 -1.910 1.00 88.44 193 GLY A N 1
ATOM 1564 C CA . GLY A 1 193 ? -12.815 -3.811 -3.307 1.00 88.44 193 GLY A CA 1
ATOM 1565 C C . GLY A 1 193 ? -13.533 -2.497 -3.556 1.00 88.44 193 GLY A C 1
ATOM 1566 O O . GLY A 1 193 ? -14.132 -2.305 -4.616 1.00 88.44 193 GLY A O 1
ATOM 1567 N N . ARG A 1 194 ? -13.553 -1.607 -2.568 1.00 89.75 194 ARG A N 1
ATOM 1568 C CA . ARG A 1 194 ? -14.191 -0.301 -2.701 1.00 89.75 194 ARG A CA 1
ATOM 1569 C C . ARG A 1 194 ? -13.158 0.756 -3.017 1.00 89.75 194 ARG A C 1
ATOM 1571 O O . ARG A 1 194 ? -12.002 0.646 -2.620 1.00 89.75 194 ARG A O 1
ATOM 1578 N N . ASP A 1 195 ? -13.622 1.795 -3.681 1.00 91.94 195 ASP A N 1
ATOM 1579 C CA . ASP A 1 195 ? -12.819 2.978 -3.915 1.00 91.94 195 ASP A CA 1
ATOM 1580 C C . ASP A 1 195 ? -12.897 3.828 -2.640 1.00 91.94 195 ASP A C 1
ATOM 1582 O O . ASP A 1 195 ? -13.975 4.016 -2.064 1.00 91.94 195 ASP A O 1
ATOM 1586 N N . VAL A 1 196 ? -11.739 4.253 -2.134 1.00 91.75 196 VAL A N 1
ATOM 1587 C CA . VAL A 1 196 ? -11.609 4.857 -0.804 1.00 91.75 196 VAL A CA 1
ATOM 1588 C C . VAL A 1 196 ? -10.833 6.159 -0.911 1.00 91.75 196 VAL A C 1
ATOM 1590 O O . VAL A 1 196 ? -9.702 6.171 -1.388 1.00 91.75 196 VAL A O 1
ATOM 1593 N N . LEU A 1 197 ? -11.414 7.238 -0.386 1.00 93.56 197 LEU A N 1
ATOM 1594 C CA . LEU A 1 197 ? -10.709 8.488 -0.124 1.00 93.56 197 LEU A CA 1
ATOM 1595 C C . LEU A 1 197 ? -10.358 8.557 1.368 1.00 93.56 197 LEU A C 1
ATOM 1597 O O . LEU A 1 197 ? -11.241 8.667 2.218 1.00 93.56 197 LEU A O 1
ATOM 1601 N N . GLY A 1 198 ? -9.067 8.461 1.689 1.00 91.69 198 GLY A N 1
ATOM 1602 C CA . GLY A 1 198 ? -8.570 8.468 3.065 1.00 91.69 198 GLY A CA 1
ATOM 1603 C C . GLY A 1 198 ? -7.900 9.788 3.435 1.00 91.69 198 GLY A C 1
ATOM 1604 O O . GLY A 1 198 ? -6.784 10.054 2.997 1.00 91.69 198 GLY A O 1
ATOM 1605 N N . LEU A 1 199 ? -8.537 10.585 4.295 1.00 91.75 199 LEU A N 1
ATOM 1606 C CA . LEU A 1 199 ? -7.964 11.827 4.823 1.00 91.75 199 LEU A CA 1
ATOM 1607 C C . LEU A 1 199 ? -7.416 11.590 6.234 1.00 91.75 199 LEU A C 1
ATOM 1609 O O . LEU A 1 199 ? -8.168 11.295 7.159 1.00 91.75 199 LEU A O 1
ATOM 1613 N N . ALA A 1 200 ? -6.100 11.717 6.408 1.00 91.00 200 ALA A N 1
ATOM 1614 C CA . ALA A 1 200 ? -5.456 11.634 7.718 1.00 91.00 200 ALA A CA 1
ATOM 1615 C C . ALA A 1 200 ? -4.163 12.458 7.769 1.00 91.00 200 ALA A C 1
ATOM 1617 O O . ALA A 1 200 ? -3.495 12.667 6.749 1.00 91.00 200 ALA A O 1
ATOM 1618 N N . LYS A 1 201 ? -3.782 12.888 8.981 1.00 88.06 201 LYS A N 1
ATOM 1619 C CA . LYS A 1 201 ? -2.549 13.655 9.221 1.00 88.06 201 LYS A CA 1
ATOM 1620 C C . LYS A 1 201 ? -1.303 12.867 8.799 1.00 88.06 201 LYS A C 1
ATOM 1622 O O . LYS A 1 201 ? -1.290 11.630 8.824 1.00 88.06 201 LYS A O 1
ATOM 1627 N N . THR A 1 202 ? -0.238 13.576 8.442 1.00 85.62 202 THR A N 1
ATOM 1628 C CA . THR A 1 202 ? 1.069 12.970 8.157 1.00 85.62 202 THR A CA 1
ATOM 1629 C C . THR A 1 202 ? 1.556 12.155 9.362 1.00 85.62 202 THR A C 1
ATOM 1631 O O . THR A 1 202 ? 1.254 12.466 10.514 1.00 85.62 202 THR A O 1
ATOM 1634 N N . GLY A 1 203 ? 2.233 11.033 9.102 1.00 82.06 203 GLY A N 1
ATOM 1635 C CA . GLY A 1 203 ? 2.663 10.107 10.159 1.00 82.06 203 GLY A CA 1
ATOM 1636 C C . GLY A 1 203 ? 1.564 9.207 10.747 1.00 82.06 203 GLY A C 1
ATOM 1637 O O . GLY A 1 203 ? 1.853 8.419 11.637 1.00 82.06 203 GLY A O 1
ATOM 1638 N N . SER A 1 204 ? 0.324 9.242 10.238 1.00 83.50 204 SER A N 1
ATOM 1639 C CA . SER A 1 204 ? -0.771 8.367 10.721 1.00 83.50 204 SER A CA 1
ATOM 1640 C C . SER A 1 204 ? -0.711 6.919 10.221 1.00 83.50 204 SER A C 1
ATOM 1642 O O . SER A 1 204 ? -1.651 6.158 10.436 1.00 83.50 204 SER A O 1
ATOM 1644 N N . GLY A 1 205 ? 0.342 6.528 9.499 1.00 87.69 205 GLY A N 1
ATOM 1645 C CA . GLY A 1 205 ? 0.447 5.188 8.913 1.00 87.69 205 GLY A CA 1
ATOM 1646 C C . GLY A 1 205 ? -0.411 4.967 7.660 1.00 87.69 205 GLY A C 1
ATOM 1647 O O . GLY A 1 205 ? -0.765 3.822 7.378 1.00 87.69 205 GLY A O 1
ATOM 1648 N N . LYS A 1 206 ? -0.729 6.036 6.903 1.00 92.94 206 LYS A N 1
ATOM 1649 C CA . LYS A 1 206 ? -1.464 5.971 5.619 1.00 92.94 206 LYS A CA 1
ATOM 1650 C C . LYS A 1 206 ? -0.811 5.004 4.627 1.00 92.94 206 LYS A C 1
ATOM 1652 O O . LYS A 1 206 ? -1.502 4.216 3.999 1.00 92.94 206 LYS A O 1
ATOM 1657 N N . THR A 1 207 ? 0.520 5.000 4.576 1.00 93.19 207 THR A N 1
ATOM 1658 C CA . THR A 1 207 ? 1.314 4.152 3.682 1.00 93.19 207 THR A CA 1
ATOM 1659 C C . THR A 1 207 ? 0.980 2.667 3.822 1.00 93.19 207 THR A C 1
ATOM 1661 O O . THR A 1 207 ? 0.672 1.997 2.844 1.00 93.19 207 THR A O 1
ATOM 1664 N N . LEU A 1 208 ? 0.936 2.147 5.051 1.00 92.75 208 LEU A N 1
ATOM 1665 C CA . LEU A 1 208 ? 0.564 0.749 5.289 1.00 92.75 208 LEU A CA 1
ATOM 1666 C C . LEU A 1 208 ? -0.925 0.479 5.046 1.00 92.75 208 LEU A C 1
ATOM 1668 O O . LEU A 1 208 ? -1.285 -0.633 4.662 1.00 92.75 208 LEU A O 1
ATOM 1672 N N . ALA A 1 209 ? -1.775 1.499 5.205 1.00 93.75 209 ALA A N 1
ATOM 1673 C CA . ALA A 1 209 ? -3.211 1.375 4.979 1.00 93.75 209 ALA A CA 1
ATOM 1674 C C . ALA A 1 209 ? -3.554 1.032 3.520 1.00 93.75 209 ALA A C 1
ATOM 1676 O O . ALA A 1 209 ? -4.537 0.331 3.301 1.00 93.75 209 ALA A O 1
ATOM 1677 N N . TYR A 1 210 ? -2.748 1.469 2.543 1.00 94.44 210 TYR A N 1
ATOM 1678 C CA . TYR A 1 210 ? -2.907 1.067 1.141 1.00 94.44 210 TYR A CA 1
ATOM 1679 C C . TYR A 1 210 ? -1.941 -0.044 0.703 1.00 94.44 210 TYR A C 1
ATOM 1681 O O . TYR A 1 210 ? -2.310 -0.841 -0.159 1.00 94.44 210 TYR A O 1
ATOM 1689 N N . ILE A 1 211 ? -0.746 -0.175 1.300 1.00 94.56 211 ILE A N 1
ATOM 1690 C CA . ILE A 1 211 ? 0.207 -1.243 0.935 1.00 94.56 211 ILE A CA 1
ATOM 1691 C C . ILE A 1 211 ? -0.345 -2.631 1.267 1.00 94.56 211 ILE A C 1
ATOM 1693 O O . ILE A 1 211 ? -0.243 -3.523 0.425 1.00 94.56 211 ILE A O 1
ATOM 1697 N N . TRP A 1 212 ? -0.932 -2.844 2.454 1.00 92.94 212 TRP A N 1
ATOM 1698 C CA . TRP A 1 212 ? -1.436 -4.181 2.799 1.00 92.94 212 TRP A CA 1
ATOM 1699 C C . TRP A 1 212 ? -2.547 -4.647 1.849 1.00 92.94 212 TRP A C 1
ATOM 1701 O O . TRP A 1 212 ? -2.396 -5.735 1.291 1.00 92.94 212 TRP A O 1
ATOM 1711 N N . PRO A 1 213 ? -3.600 -3.847 1.573 1.00 93.94 213 PRO A N 1
ATOM 1712 C CA . PRO A 1 213 ? -4.583 -4.211 0.558 1.00 93.94 213 PRO A CA 1
ATOM 1713 C C . PRO A 1 213 ? -3.975 -4.406 -0.831 1.00 93.94 213 PRO A C 1
ATOM 1715 O O . PRO A 1 213 ? -4.374 -5.334 -1.520 1.00 93.94 213 PRO A O 1
ATOM 1718 N N . THR A 1 214 ? -2.984 -3.594 -1.223 1.00 94.50 214 THR A N 1
ATOM 1719 C CA . THR A 1 214 ? -2.304 -3.737 -2.524 1.00 94.50 214 THR A CA 1
ATOM 1720 C C . THR A 1 214 ? -1.642 -5.109 -2.660 1.00 94.50 214 THR A C 1
ATOM 1722 O O . THR A 1 214 ? -1.766 -5.758 -3.693 1.00 94.50 214 THR A O 1
ATOM 1725 N N . ILE A 1 215 ? -0.955 -5.577 -1.617 1.00 93.12 215 ILE A N 1
ATOM 1726 C CA . ILE A 1 215 ? -0.265 -6.874 -1.639 1.00 93.12 215 ILE A CA 1
ATOM 1727 C C . ILE A 1 215 ? -1.266 -8.022 -1.667 1.00 93.12 215 ILE A C 1
ATOM 1729 O O . ILE A 1 215 ? -1.112 -8.931 -2.476 1.00 93.12 215 ILE A O 1
ATOM 1733 N N . VAL A 1 216 ? -2.308 -7.963 -0.832 1.00 92.44 216 VAL A N 1
ATOM 1734 C CA . VAL A 1 216 ? -3.382 -8.968 -0.855 1.00 92.44 216 VAL A CA 1
ATOM 1735 C C . VAL A 1 216 ? -4.048 -8.999 -2.230 1.00 92.44 216 VAL A C 1
ATOM 1737 O O . VAL A 1 216 ? -4.277 -10.077 -2.767 1.00 92.44 216 VAL A O 1
ATOM 1740 N N . HIS A 1 217 ? -4.296 -7.835 -2.833 1.00 92.56 217 HIS A N 1
ATOM 1741 C CA . HIS A 1 217 ? -4.862 -7.739 -4.174 1.00 92.56 217 HIS A CA 1
ATOM 1742 C C . HIS A 1 217 ? -3.970 -8.426 -5.209 1.00 92.56 217 HIS A C 1
ATOM 1744 O O . HIS A 1 217 ? -4.470 -9.274 -5.937 1.00 92.56 217 HIS A O 1
ATOM 1750 N N . ILE A 1 218 ? -2.664 -8.126 -5.236 1.00 92.00 218 ILE A N 1
ATOM 1751 C CA . ILE A 1 218 ? -1.695 -8.747 -6.161 1.00 92.00 218 ILE A CA 1
ATOM 1752 C C . ILE A 1 218 ? -1.650 -10.269 -5.989 1.00 92.00 218 ILE A C 1
ATOM 1754 O O . ILE A 1 218 ? -1.681 -10.991 -6.981 1.00 92.00 218 ILE A O 1
ATOM 1758 N N . MET A 1 219 ? -1.613 -10.753 -4.745 1.00 90.88 219 MET A N 1
ATOM 1759 C CA . MET A 1 219 ? -1.513 -12.183 -4.429 1.00 90.88 219 MET A CA 1
ATOM 1760 C C . MET A 1 219 ? -2.709 -13.013 -4.903 1.00 90.88 219 MET A C 1
ATOM 1762 O O . MET A 1 219 ? -2.576 -14.221 -5.070 1.00 90.88 219 MET A O 1
ATOM 1766 N N . ASN A 1 220 ? -3.865 -12.380 -5.102 1.00 89.81 220 ASN A N 1
ATOM 1767 C CA . ASN A 1 220 ? -5.085 -13.039 -5.566 1.00 89.81 220 ASN A CA 1
ATOM 1768 C C . ASN A 1 220 ? -5.370 -12.787 -7.059 1.00 89.81 220 ASN A C 1
ATOM 1770 O O . ASN A 1 220 ? -6.467 -13.076 -7.532 1.00 89.81 220 ASN A O 1
ATOM 1774 N N . GLN A 1 221 ? -4.413 -12.243 -7.819 1.00 88.38 221 GLN A N 1
ATOM 1775 C CA . GLN A 1 221 ? -4.510 -12.164 -9.279 1.00 88.38 221 GLN A CA 1
ATOM 1776 C C . GLN A 1 221 ? -3.709 -13.279 -9.956 1.00 88.38 221 GLN A C 1
ATOM 1778 O O . GLN A 1 221 ? -2.805 -13.867 -9.369 1.00 88.38 221 GLN A O 1
ATOM 1783 N N . GLU A 1 222 ? -4.017 -13.536 -11.232 1.00 86.81 222 GLU A N 1
ATOM 1784 C CA . GLU A 1 222 ? -3.168 -14.373 -12.091 1.00 86.81 222 GLU A CA 1
ATOM 1785 C C . GLU A 1 222 ? -1.720 -13.860 -12.078 1.00 86.81 222 GLU A C 1
ATOM 1787 O O . GLU A 1 222 ? -1.501 -12.645 -12.111 1.00 86.81 222 GLU A O 1
ATOM 1792 N N . GLU A 1 223 ? -0.745 -14.771 -12.096 1.00 86.56 223 GLU A N 1
ATOM 1793 C CA . GLU A 1 223 ? 0.675 -14.425 -12.229 1.00 86.56 223 GLU A CA 1
ATOM 1794 C C . GLU A 1 223 ? 0.942 -13.640 -13.527 1.00 86.56 223 GLU A C 1
ATOM 1796 O O . GLU A 1 223 ? 0.202 -13.743 -14.511 1.00 86.56 223 GLU A O 1
ATOM 1801 N N . LEU A 1 224 ? 1.999 -12.823 -13.533 1.00 86.56 224 LEU A N 1
ATOM 1802 C CA . LEU A 1 224 ? 2.374 -12.040 -14.710 1.00 86.56 224 LEU A CA 1
ATOM 1803 C C . LEU A 1 224 ? 2.885 -12.936 -15.840 1.00 86.56 224 LEU A C 1
ATOM 1805 O O . LEU A 1 224 ? 3.814 -13.725 -15.658 1.00 86.56 224 LEU A O 1
ATOM 1809 N N . ALA A 1 225 ? 2.336 -12.747 -17.040 1.00 86.00 225 ALA A N 1
ATOM 1810 C CA . ALA A 1 225 ? 2.928 -13.280 -18.257 1.00 86.00 225 ALA A CA 1
ATOM 1811 C C . ALA A 1 225 ? 4.007 -12.322 -18.805 1.00 86.00 225 ALA A C 1
ATOM 1813 O O . ALA A 1 225 ? 3.949 -11.113 -18.566 1.00 86.00 225 ALA A O 1
ATOM 1814 N N . PRO A 1 226 ? 4.987 -12.814 -19.585 1.00 83.25 226 PRO A N 1
ATOM 1815 C CA . PRO A 1 226 ? 5.937 -11.940 -20.268 1.00 83.25 226 PRO A CA 1
ATOM 1816 C C . PRO A 1 226 ? 5.217 -10.898 -21.138 1.00 83.25 226 PRO A C 1
ATOM 1818 O O . PRO A 1 226 ? 4.419 -11.256 -22.003 1.00 83.25 226 PRO A O 1
ATOM 1821 N N . GLY A 1 227 ? 5.515 -9.615 -20.920 1.00 82.56 227 GLY A N 1
ATOM 1822 C CA . GLY A 1 227 ? 4.866 -8.491 -21.608 1.00 82.56 227 GLY A CA 1
ATOM 1823 C C . GLY A 1 227 ? 3.636 -7.917 -20.894 1.00 82.56 227 GLY A C 1
ATOM 1824 O O . GLY A 1 227 ? 3.122 -6.881 -21.325 1.00 82.56 227 GLY A O 1
ATOM 1825 N N . ASP A 1 228 ? 3.185 -8.527 -19.794 1.00 87.44 228 ASP A N 1
ATOM 1826 C CA . ASP A 1 228 ? 2.146 -7.935 -18.953 1.00 87.44 228 ASP A CA 1
ATOM 1827 C C . ASP A 1 228 ? 2.662 -6.692 -18.215 1.00 87.44 228 ASP A C 1
ATOM 1829 O O . ASP A 1 228 ? 3.812 -6.604 -17.780 1.00 87.44 228 ASP A O 1
ATOM 1833 N N . GLY A 1 229 ? 1.767 -5.719 -18.069 1.00 87.88 229 GLY A N 1
ATOM 1834 C CA . GLY A 1 229 ? 1.961 -4.553 -17.219 1.00 87.88 229 GLY A CA 1
ATOM 1835 C C . GLY A 1 229 ? 1.751 -4.836 -15.729 1.00 87.88 229 GLY A C 1
ATOM 1836 O O . GLY A 1 229 ? 1.267 -5.910 -15.365 1.00 87.88 229 GLY A O 1
ATOM 1837 N N . PRO A 1 230 ? 2.041 -3.862 -14.849 1.00 92.50 230 PRO A N 1
ATOM 1838 C CA . PRO A 1 230 ? 1.800 -4.006 -13.423 1.00 92.50 230 PRO A CA 1
ATOM 1839 C C . PRO A 1 230 ? 0.332 -4.187 -13.068 1.00 92.50 230 PRO A C 1
ATOM 1841 O O . PRO A 1 230 ? -0.563 -3.585 -13.666 1.00 92.50 230 PRO A O 1
ATOM 1844 N N . ILE A 1 231 ? 0.112 -4.975 -12.018 1.00 93.56 231 ILE A N 1
ATOM 1845 C CA . ILE A 1 231 ? -1.198 -5.219 -11.411 1.00 93.56 231 ILE A CA 1
ATOM 1846 C C . ILE A 1 231 ? -1.604 -4.020 -10.551 1.00 93.56 231 ILE A C 1
ATOM 1848 O O . ILE A 1 231 ? -2.773 -3.624 -10.546 1.00 93.56 231 ILE A O 1
ATOM 1852 N N . ALA A 1 232 ? -0.639 -3.415 -9.859 1.00 94.56 232 ALA A N 1
ATOM 1853 C CA . ALA A 1 232 ? -0.868 -2.268 -9.000 1.00 94.56 232 ALA A CA 1
ATOM 1854 C C . ALA A 1 232 ? 0.081 -1.105 -9.305 1.00 94.56 232 ALA A C 1
ATOM 1856 O O . ALA A 1 232 ? 1.279 -1.290 -9.542 1.00 94.56 232 ALA A O 1
ATOM 1857 N N . LEU A 1 233 ? -0.467 0.108 -9.246 1.00 93.88 233 LEU A N 1
ATOM 1858 C CA . LEU A 1 233 ? 0.258 1.354 -9.454 1.00 93.88 233 LEU A CA 1
ATOM 1859 C C . LEU A 1 233 ? 0.049 2.286 -8.260 1.00 93.88 233 LEU A C 1
ATOM 1861 O O . LEU A 1 233 ? -1.083 2.606 -7.905 1.00 93.88 233 LEU A O 1
ATOM 1865 N N . ILE A 1 234 ? 1.146 2.754 -7.670 1.00 94.31 234 ILE A N 1
ATOM 1866 C CA . ILE A 1 234 ? 1.140 3.773 -6.620 1.00 94.31 234 ILE A CA 1
ATOM 1867 C C . ILE A 1 234 ? 1.809 5.029 -7.167 1.00 94.31 234 ILE A C 1
ATOM 1869 O O . ILE A 1 234 ? 2.976 5.013 -7.571 1.00 94.31 234 ILE A O 1
ATOM 1873 N N . VAL A 1 235 ? 1.061 6.123 -7.170 1.00 92.38 235 VAL A N 1
ATOM 1874 C CA . VAL A 1 235 ? 1.495 7.423 -7.666 1.00 92.38 235 VAL A CA 1
ATOM 1875 C C . VAL A 1 235 ? 1.726 8.347 -6.478 1.00 92.38 235 VAL A C 1
ATOM 1877 O O . VAL A 1 235 ? 0.834 8.520 -5.655 1.00 92.38 235 VAL A O 1
ATOM 1880 N N . VAL A 1 236 ? 2.921 8.934 -6.401 1.00 91.56 236 VAL A N 1
ATOM 1881 C CA . VAL A 1 236 ? 3.331 9.854 -5.323 1.00 91.56 236 VAL A CA 1
ATOM 1882 C C . VAL A 1 236 ? 3.945 11.135 -5.903 1.00 91.56 236 VAL A C 1
ATOM 1884 O O . VAL A 1 236 ? 4.600 11.066 -6.945 1.00 91.56 236 VAL A O 1
ATOM 1887 N N . PRO A 1 237 ? 3.827 12.313 -5.269 1.00 88.81 237 PRO A N 1
ATOM 1888 C CA . PRO A 1 237 ? 4.238 13.586 -5.866 1.00 88.81 237 PRO A CA 1
ATOM 1889 C C . PRO A 1 237 ? 5.754 13.749 -6.006 1.00 88.81 237 PRO A C 1
ATOM 1891 O O . PRO A 1 237 ? 6.226 14.347 -6.977 1.00 88.81 237 PRO A O 1
ATOM 1894 N N . THR A 1 238 ? 6.538 13.231 -5.056 1.00 88.75 238 THR A N 1
ATOM 1895 C CA . THR A 1 238 ? 7.984 13.489 -4.968 1.00 88.75 238 THR A CA 1
ATOM 1896 C C . THR A 1 238 ? 8.813 12.216 -5.062 1.00 88.75 238 THR A C 1
ATOM 1898 O O . THR A 1 238 ? 8.374 11.112 -4.731 1.00 88.75 238 THR A O 1
ATOM 1901 N N . ARG A 1 239 ? 10.060 12.364 -5.523 1.00 87.62 239 ARG A N 1
ATOM 1902 C CA . ARG A 1 239 ? 11.011 11.251 -5.639 1.00 87.62 239 ARG A CA 1
ATOM 1903 C C . ARG A 1 239 ? 11.346 10.672 -4.267 1.00 87.62 239 ARG A C 1
ATOM 1905 O O . ARG A 1 239 ? 11.478 9.461 -4.115 1.00 87.62 239 ARG A O 1
ATOM 1912 N N . GLU A 1 240 ? 11.518 11.544 -3.288 1.00 89.44 240 GLU A N 1
ATOM 1913 C CA . GLU A 1 240 ? 11.880 11.200 -1.921 1.00 89.44 240 GLU A CA 1
ATOM 1914 C C . GLU A 1 240 ? 10.778 10.346 -1.294 1.00 89.44 240 GLU A C 1
ATOM 1916 O O . GLU A 1 240 ? 11.073 9.302 -0.709 1.00 89.44 240 GLU A O 1
ATOM 1921 N N . LEU A 1 241 ? 9.514 10.725 -1.514 1.00 89.94 241 LEU A N 1
ATOM 1922 C CA . LEU A 1 241 ? 8.368 9.945 -1.065 1.00 89.94 241 LEU A CA 1
ATOM 1923 C C . LEU A 1 241 ? 8.276 8.603 -1.803 1.00 89.94 241 LEU A C 1
ATOM 1925 O O . LEU A 1 241 ? 8.065 7.578 -1.162 1.00 89.94 241 LEU A O 1
ATOM 1929 N N . ALA A 1 242 ? 8.548 8.558 -3.113 1.00 90.81 242 ALA A N 1
ATOM 1930 C CA . ALA A 1 242 ? 8.587 7.296 -3.864 1.00 90.81 242 ALA A CA 1
ATOM 1931 C C . ALA A 1 242 ? 9.597 6.300 -3.287 1.00 90.81 242 ALA A C 1
ATOM 1933 O O . ALA A 1 242 ? 9.289 5.119 -3.141 1.00 90.81 242 ALA A O 1
ATOM 1934 N N . ILE A 1 243 ? 10.786 6.776 -2.912 1.00 91.06 243 ILE A N 1
ATOM 1935 C CA . ILE A 1 243 ? 11.822 5.943 -2.293 1.00 91.06 243 ILE A CA 1
ATOM 1936 C C . ILE A 1 243 ? 11.386 5.479 -0.896 1.00 91.06 243 ILE A C 1
ATOM 1938 O O . ILE A 1 243 ? 11.629 4.327 -0.534 1.00 91.06 243 ILE A O 1
ATOM 1942 N N . GLN A 1 244 ? 10.731 6.340 -0.113 1.00 92.94 244 GLN A N 1
ATOM 1943 C CA . GLN A 1 244 ? 10.197 5.972 1.202 1.00 92.94 244 GLN A CA 1
ATOM 1944 C C . GLN A 1 244 ? 9.131 4.877 1.092 1.00 92.94 244 GLN A C 1
ATOM 1946 O O . GLN A 1 244 ? 9.265 3.835 1.737 1.00 92.94 244 GLN A O 1
ATOM 1951 N N . VAL A 1 245 ? 8.130 5.072 0.230 1.00 94.31 245 VAL A N 1
ATOM 1952 C CA . VAL A 1 245 ? 7.063 4.090 -0.007 1.00 94.31 245 VAL A CA 1
ATOM 1953 C C . VAL A 1 245 ? 7.643 2.798 -0.583 1.00 94.31 245 VAL A C 1
ATOM 1955 O O . VAL A 1 245 ? 7.267 1.718 -0.137 1.00 94.31 245 VAL A O 1
ATOM 1958 N N . TYR A 1 246 ? 8.620 2.877 -1.493 1.00 94.38 246 TYR A N 1
ATOM 1959 C CA . TYR A 1 246 ? 9.312 1.702 -2.029 1.00 94.38 246 TYR A CA 1
ATOM 1960 C C . TYR A 1 246 ? 10.021 0.897 -0.945 1.00 94.38 246 TYR A C 1
ATOM 1962 O O . TYR A 1 246 ? 9.885 -0.323 -0.904 1.00 94.38 246 TYR A O 1
ATOM 1970 N N . ASN A 1 247 ? 10.755 1.553 -0.047 1.00 94.38 247 ASN A N 1
ATOM 1971 C CA . ASN A 1 247 ? 11.450 0.860 1.035 1.00 94.38 247 ASN A CA 1
ATOM 1972 C C . ASN A 1 247 ? 10.478 0.198 2.014 1.00 94.38 247 ASN A C 1
ATOM 1974 O O . ASN A 1 247 ? 10.776 -0.892 2.505 1.00 94.38 247 ASN A O 1
ATOM 1978 N N . GLU A 1 248 ? 9.331 0.827 2.278 1.00 93.19 248 GLU A N 1
ATOM 1979 C CA . GLU A 1 248 ? 8.303 0.238 3.134 1.00 93.19 248 GLU A CA 1
ATOM 1980 C C . GLU A 1 248 ? 7.615 -0.941 2.436 1.00 93.19 248 GLU A C 1
ATOM 1982 O O . GLU A 1 248 ? 7.576 -2.037 2.992 1.00 93.19 248 GLU A O 1
ATOM 1987 N N . ALA A 1 249 ? 7.181 -0.772 1.183 1.00 94.44 249 ALA A N 1
ATOM 1988 C CA . ALA A 1 249 ? 6.562 -1.827 0.380 1.00 94.44 249 ALA A CA 1
ATOM 1989 C C . ALA A 1 249 ? 7.494 -3.033 0.199 1.00 94.44 249 ALA A C 1
ATOM 1991 O O . ALA A 1 249 ? 7.058 -4.172 0.361 1.00 94.44 249 ALA A O 1
ATOM 1992 N N . LYS A 1 250 ? 8.793 -2.795 -0.036 1.00 94.44 250 LYS A N 1
ATOM 1993 C CA . LYS A 1 250 ? 9.806 -3.839 -0.249 1.00 94.44 250 LYS A CA 1
ATOM 1994 C C . LYS A 1 250 ? 9.869 -4.860 0.888 1.00 94.44 250 LYS A C 1
ATOM 1996 O O . LYS A 1 250 ? 10.120 -6.040 0.646 1.00 94.44 250 LYS A O 1
ATOM 2001 N N . ARG A 1 251 ? 9.640 -4.424 2.130 1.00 92.25 251 ARG A N 1
ATOM 2002 C CA . ARG A 1 251 ? 9.648 -5.309 3.308 1.00 92.25 251 ARG A CA 1
ATOM 2003 C C . ARG A 1 251 ? 8.570 -6.378 3.199 1.00 92.25 251 ARG A C 1
ATOM 2005 O O . ARG A 1 251 ? 8.837 -7.534 3.504 1.00 92.25 251 ARG A O 1
ATOM 2012 N N . TYR A 1 252 ? 7.393 -5.999 2.715 1.00 91.44 252 TYR A N 1
ATOM 2013 C CA . TYR A 1 252 ? 6.257 -6.900 2.579 1.00 91.44 252 TYR A CA 1
ATOM 2014 C C . TYR A 1 252 ? 6.294 -7.663 1.250 1.00 91.44 252 TYR A C 1
ATOM 2016 O O . TYR A 1 252 ? 6.069 -8.869 1.249 1.00 91.44 252 TYR A O 1
ATOM 2024 N N . THR A 1 253 ? 6.654 -7.019 0.133 1.00 92.31 253 THR A N 1
ATOM 2025 C CA . THR A 1 253 ? 6.731 -7.691 -1.180 1.00 92.31 253 THR A CA 1
ATOM 2026 C C . THR A 1 253 ? 7.794 -8.788 -1.217 1.00 92.31 253 THR A C 1
ATOM 2028 O O . THR A 1 253 ? 7.580 -9.827 -1.837 1.00 92.31 253 THR A O 1
ATOM 2031 N N . SER A 1 254 ? 8.903 -8.619 -0.483 1.00 90.38 254 SER A N 1
ATOM 2032 C CA . SER A 1 254 ? 9.956 -9.639 -0.372 1.00 90.38 254 SER A CA 1
ATOM 2033 C C . SER A 1 254 ? 9.499 -10.957 0.267 1.00 90.38 254 SER A C 1
ATOM 2035 O O . SER A 1 254 ? 10.119 -11.987 0.017 1.00 90.38 254 SER A O 1
ATOM 2037 N N . LEU A 1 255 ? 8.415 -10.949 1.053 1.00 89.50 255 LEU A N 1
ATOM 2038 C CA . LEU A 1 255 ? 7.859 -12.160 1.673 1.00 89.50 255 LEU A CA 1
ATOM 2039 C C . LEU A 1 255 ? 7.173 -13.070 0.650 1.00 89.50 255 LEU A C 1
ATOM 2041 O O . LEU A 1 255 ? 7.103 -14.278 0.852 1.00 89.50 255 LEU A O 1
ATOM 2045 N N . TYR A 1 256 ? 6.677 -12.470 -0.429 1.00 88.75 256 TYR A N 1
ATOM 2046 C CA . TYR A 1 256 ? 5.858 -13.116 -1.449 1.00 88.75 256 TYR A CA 1
ATOM 2047 C C . TYR A 1 256 ? 6.544 -13.161 -2.816 1.00 88.75 256 TYR A C 1
ATOM 2049 O O . TYR A 1 256 ? 5.923 -13.533 -3.802 1.00 88.75 256 TYR A O 1
ATOM 2057 N N . ASN A 1 257 ? 7.824 -12.774 -2.880 1.00 89.69 257 ASN A N 1
ATOM 2058 C CA . ASN A 1 257 ? 8.589 -12.669 -4.123 1.00 89.69 257 ASN A CA 1
ATOM 2059 C C . ASN A 1 257 ? 7.912 -11.782 -5.191 1.00 89.69 257 ASN A C 1
ATOM 2061 O O . ASN A 1 257 ? 8.047 -12.028 -6.384 1.00 89.69 257 ASN A O 1
ATOM 2065 N N . ILE A 1 258 ? 7.200 -10.740 -4.754 1.00 91.94 258 ILE A N 1
ATOM 2066 C CA . ILE A 1 258 ? 6.547 -9.771 -5.640 1.00 91.94 258 ILE A CA 1
ATOM 2067 C C . ILE A 1 258 ? 7.615 -8.813 -6.189 1.00 91.94 258 ILE A C 1
ATOM 2069 O O . ILE A 1 258 ? 8.337 -8.165 -5.414 1.00 91.94 258 ILE A O 1
ATOM 2073 N N . ALA A 1 259 ? 7.705 -8.691 -7.512 1.00 92.44 259 ALA A N 1
ATOM 2074 C CA . ALA A 1 259 ? 8.586 -7.754 -8.188 1.00 92.44 259 ALA A CA 1
ATOM 2075 C C . ALA A 1 259 ? 8.050 -6.321 -8.051 1.00 92.44 259 ALA A C 1
ATOM 2077 O O . ALA A 1 259 ? 6.972 -5.940 -8.513 1.00 92.44 259 ALA A O 1
ATOM 2078 N N . LEU A 1 260 ? 8.853 -5.508 -7.372 1.00 93.81 260 LEU A N 1
ATOM 2079 C CA . LEU A 1 260 ? 8.562 -4.119 -7.065 1.00 93.81 260 LEU A CA 1
ATOM 2080 C C . LEU A 1 260 ? 9.538 -3.215 -7.820 1.00 93.81 260 LEU A C 1
ATOM 2082 O O . LEU A 1 260 ? 10.756 -3.355 -7.674 1.00 93.81 260 LEU A O 1
ATOM 2086 N N . VAL A 1 261 ? 9.014 -2.237 -8.557 1.00 92.06 261 VAL A N 1
ATOM 2087 C CA . VAL A 1 261 ? 9.825 -1.255 -9.293 1.00 92.06 261 VAL A CA 1
ATOM 2088 C C . VAL A 1 261 ? 9.492 0.166 -8.849 1.00 92.06 261 VAL A C 1
ATOM 2090 O O . VAL A 1 261 ? 8.331 0.539 -8.706 1.00 92.06 261 VAL A O 1
ATOM 2093 N N . CYS A 1 262 ? 10.532 0.980 -8.649 1.00 91.06 262 CYS A N 1
ATOM 2094 C CA . CYS A 1 262 ? 10.403 2.405 -8.351 1.00 91.06 262 CYS A CA 1
ATOM 2095 C C . CYS A 1 262 ? 10.802 3.245 -9.575 1.00 91.06 262 CYS A C 1
ATOM 2097 O O . CYS A 1 262 ? 11.966 3.251 -9.988 1.00 91.06 262 CYS A O 1
ATOM 2099 N N . ALA A 1 263 ? 9.844 3.965 -10.151 1.00 88.19 263 ALA A N 1
ATOM 2100 C CA . ALA A 1 263 ? 10.002 4.782 -11.345 1.00 88.19 263 ALA A CA 1
ATOM 2101 C C . ALA A 1 263 ? 9.967 6.279 -10.996 1.00 88.19 263 ALA A C 1
ATOM 2103 O O . ALA A 1 263 ? 8.910 6.889 -10.854 1.00 88.19 263 ALA A O 1
ATOM 2104 N N . TYR A 1 264 ? 11.143 6.900 -10.898 1.00 85.19 264 TYR A N 1
ATOM 2105 C CA . TYR A 1 264 ? 11.282 8.338 -10.639 1.00 85.19 264 TYR A CA 1
ATOM 2106 C C . TYR A 1 264 ? 12.312 9.007 -11.557 1.00 85.19 264 TYR 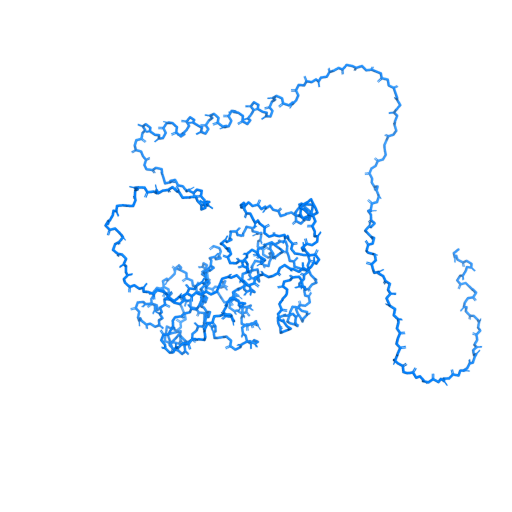A C 1
ATOM 2108 O O . TYR A 1 264 ? 13.238 8.371 -12.076 1.00 85.19 264 TYR A O 1
ATOM 2116 N N . GLY A 1 265 ? 12.155 10.321 -11.744 1.00 78.31 265 GLY A N 1
ATOM 2117 C CA . GLY A 1 265 ? 13.070 11.178 -12.504 1.00 78.31 265 GLY A CA 1
ATOM 2118 C C . GLY A 1 265 ? 14.474 11.274 -11.888 1.00 78.31 265 GLY A C 1
ATOM 2119 O O . GLY A 1 265 ? 14.641 11.231 -10.675 1.00 78.31 265 GLY A O 1
ATOM 2120 N N . GLY A 1 266 ? 15.508 11.401 -12.725 1.00 76.75 266 GLY A N 1
ATOM 2121 C CA . GLY A 1 266 ? 16.908 11.525 -12.282 1.00 76.75 266 GLY A CA 1
ATOM 2122 C C . GLY A 1 266 ? 17.652 10.205 -12.025 1.00 76.75 266 GLY A C 1
ATOM 2123 O O . GLY A 1 266 ? 18.866 10.229 -11.866 1.00 76.75 266 GLY A O 1
ATOM 2124 N N . GLY A 1 267 ? 16.966 9.055 -12.028 1.00 77.31 267 GLY A N 1
ATOM 2125 C CA . GLY A 1 267 ? 17.596 7.727 -12.100 1.00 77.31 267 GLY A CA 1
ATOM 2126 C C . GLY A 1 267 ? 17.792 7.236 -13.542 1.00 77.31 267 GLY A C 1
ATOM 2127 O O . GLY A 1 267 ? 17.149 7.759 -14.465 1.00 77.31 267 GLY A O 1
ATOM 2128 N N . SER A 1 268 ? 18.631 6.208 -13.726 1.00 83.19 268 SER A N 1
ATOM 2129 C CA . SER A 1 268 ? 18.894 5.574 -15.027 1.00 83.19 268 SER A CA 1
ATOM 2130 C C . SER A 1 268 ? 17.602 5.047 -15.657 1.00 83.19 268 SER A C 1
ATOM 2132 O O . SER A 1 268 ? 16.956 4.145 -15.121 1.00 83.19 268 SER A O 1
ATOM 2134 N N . LYS A 1 269 ? 17.212 5.608 -16.812 1.00 82.00 269 LYS A N 1
ATOM 2135 C CA . LYS A 1 269 ? 16.032 5.140 -17.562 1.00 82.00 269 LYS A CA 1
ATOM 2136 C C . LYS A 1 269 ? 16.204 3.692 -18.025 1.00 82.00 269 LYS A C 1
ATOM 2138 O O . LYS A 1 269 ? 15.237 2.945 -18.041 1.00 82.00 269 LYS A O 1
ATOM 2143 N N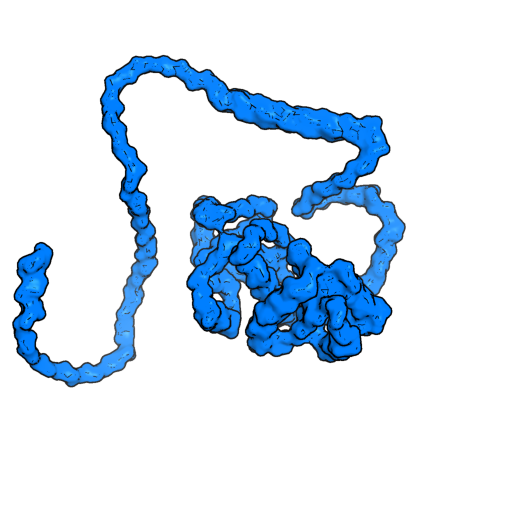 . TYR A 1 270 ? 17.431 3.304 -18.371 1.00 84.94 270 TYR A N 1
ATOM 2144 C CA . TYR A 1 270 ? 17.742 1.968 -18.870 1.00 84.94 270 TYR A CA 1
ATOM 2145 C C . TYR A 1 270 ? 17.517 0.884 -17.808 1.00 84.94 270 TYR A C 1
ATOM 2147 O O . TYR A 1 270 ? 16.906 -0.138 -18.096 1.00 84.94 270 TYR A O 1
ATOM 2155 N N . GLU A 1 271 ? 17.948 1.126 -16.568 1.00 87.00 271 GLU A N 1
ATOM 2156 C CA . GLU A 1 271 ? 17.751 0.174 -15.466 1.00 87.00 271 GLU A CA 1
ATOM 2157 C C . GLU A 1 271 ? 16.271 0.006 -15.123 1.00 87.00 271 GLU A C 1
ATOM 2159 O O . GLU A 1 271 ? 15.803 -1.116 -14.959 1.00 87.00 271 GLU A O 1
ATOM 2164 N N . G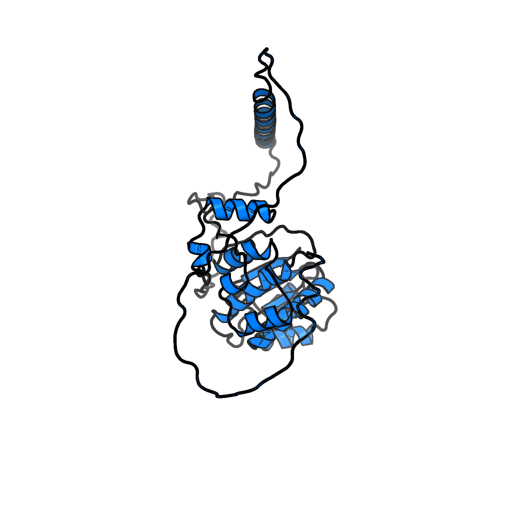LN A 1 272 ? 15.524 1.114 -15.074 1.00 85.50 272 GLN A N 1
ATOM 2165 C CA . GLN A 1 272 ? 14.083 1.081 -14.817 1.00 85.50 272 GLN A CA 1
ATOM 2166 C C . GLN A 1 272 ? 13.323 0.383 -15.950 1.00 85.50 272 GLN A C 1
ATOM 2168 O O . GLN A 1 272 ? 12.440 -0.421 -15.674 1.00 85.50 272 GLN A O 1
ATOM 2173 N N . LYS A 1 273 ? 13.696 0.637 -17.213 1.00 86.38 273 LYS A N 1
ATOM 2174 C CA . LYS A 1 273 ? 13.136 -0.064 -18.374 1.00 86.38 273 LYS A CA 1
ATOM 2175 C C . LYS A 1 273 ? 13.374 -1.569 -18.272 1.00 86.38 273 LYS A C 1
ATOM 2177 O O . LYS A 1 273 ? 12.417 -2.328 -18.311 1.00 86.38 273 LYS A O 1
ATOM 2182 N N . LYS A 1 274 ? 14.621 -1.988 -18.053 1.00 87.94 274 LYS A N 1
ATOM 2183 C CA . LYS A 1 274 ? 14.965 -3.408 -17.927 1.00 87.94 274 LYS A CA 1
ATOM 2184 C C . LYS A 1 274 ? 14.237 -4.079 -16.756 1.00 87.94 274 LYS A C 1
ATOM 2186 O O . LYS A 1 274 ? 13.840 -5.232 -16.863 1.00 87.94 274 LYS A O 1
ATOM 2191 N N . ALA A 1 275 ? 14.063 -3.372 -15.639 1.00 87.62 275 ALA A N 1
ATOM 2192 C CA . ALA A 1 275 ? 13.318 -3.887 -14.493 1.00 87.62 275 ALA A CA 1
ATOM 2193 C C . ALA A 1 275 ? 11.830 -4.105 -14.812 1.00 87.62 275 ALA A C 1
ATOM 2195 O O . ALA A 1 275 ? 11.270 -5.098 -14.371 1.00 87.62 275 ALA A O 1
ATOM 2196 N N . LEU A 1 276 ? 11.214 -3.217 -15.597 1.00 86.31 276 LEU A N 1
ATOM 2197 C CA . LEU A 1 276 ? 9.824 -3.368 -16.040 1.00 86.31 276 LEU A CA 1
ATOM 2198 C C . LEU A 1 276 ? 9.662 -4.466 -17.095 1.00 86.31 276 LEU A C 1
ATOM 2200 O O . LEU A 1 276 ? 8.713 -5.236 -17.019 1.00 86.31 276 LEU A O 1
ATOM 2204 N N . GLU A 1 277 ? 10.609 -4.584 -18.029 1.00 86.62 277 GLU A N 1
ATOM 2205 C CA . GLU A 1 277 ? 10.618 -5.647 -19.046 1.00 86.62 277 GLU A CA 1
ATOM 2206 C C . GLU A 1 277 ? 10.753 -7.049 -18.433 1.00 86.62 277 GLU A C 1
ATOM 2208 O O . GLU A 1 277 ? 10.228 -8.016 -18.979 1.00 86.62 277 GLU A O 1
ATOM 2213 N N . ASN A 1 278 ? 11.429 -7.165 -17.286 1.00 86.06 278 ASN A N 1
ATOM 2214 C CA . ASN A 1 278 ? 11.537 -8.421 -16.542 1.00 86.06 278 ASN A CA 1
ATOM 2215 C C . ASN A 1 278 ? 10.233 -8.826 -15.824 1.00 86.06 278 ASN A C 1
ATOM 2217 O O . ASN A 1 278 ? 10.179 -9.929 -15.283 1.00 86.06 278 ASN A O 1
ATOM 2221 N N . GLY A 1 279 ? 9.213 -7.961 -15.812 1.00 84.69 279 GLY A N 1
ATOM 2222 C CA . GLY A 1 279 ? 7.971 -8.142 -15.065 1.00 84.69 279 GLY A CA 1
ATOM 2223 C C . GLY A 1 279 ? 7.993 -7.401 -13.726 1.00 84.69 279 GLY A C 1
ATOM 2224 O O . GLY A 1 279 ? 8.931 -7.524 -12.939 1.00 84.69 279 GLY A O 1
ATOM 2225 N N . ALA A 1 280 ? 6.948 -6.613 -13.474 1.00 89.56 280 ALA A N 1
ATOM 2226 C CA . ALA A 1 280 ? 6.756 -5.886 -12.225 1.00 89.56 280 ALA A CA 1
ATOM 2227 C C . ALA A 1 280 ? 5.278 -5.922 -11.842 1.00 89.56 280 ALA A C 1
ATOM 2229 O O . ALA A 1 280 ? 4.469 -5.343 -12.559 1.00 89.56 280 ALA A O 1
ATOM 2230 N N . GLU A 1 281 ? 4.906 -6.563 -10.735 1.00 93.56 281 GLU A N 1
ATOM 2231 C CA . GLU A 1 281 ? 3.510 -6.590 -10.277 1.00 93.56 281 GLU A CA 1
ATOM 2232 C C . GLU A 1 281 ? 3.113 -5.263 -9.629 1.00 93.56 281 GLU A C 1
ATOM 2234 O O . GLU A 1 281 ? 1.972 -4.820 -9.779 1.00 93.56 281 GLU A O 1
ATOM 2239 N N . LEU A 1 282 ? 4.054 -4.628 -8.920 1.00 94.31 282 LEU A N 1
ATOM 2240 C CA . LEU A 1 282 ? 3.850 -3.354 -8.239 1.00 94.31 282 LEU A CA 1
ATOM 2241 C C . LEU A 1 282 ? 4.822 -2.301 -8.768 1.00 94.31 282 LEU A C 1
ATOM 2243 O O . LEU A 1 282 ? 6.046 -2.445 -8.685 1.00 94.31 282 LEU A O 1
ATOM 2247 N N . VAL A 1 283 ? 4.268 -1.193 -9.251 1.00 93.38 283 VAL A N 1
ATOM 2248 C CA . VAL A 1 283 ? 5.041 -0.017 -9.650 1.00 93.38 283 VAL A CA 1
ATOM 2249 C C . VAL A 1 283 ? 4.711 1.142 -8.724 1.00 93.38 283 VAL A C 1
ATOM 2251 O O . VAL A 1 283 ? 3.552 1.484 -8.518 1.00 93.38 283 VAL A O 1
ATOM 2254 N N . ILE A 1 284 ? 5.751 1.769 -8.184 1.00 93.19 284 ILE A N 1
ATOM 2255 C CA . ILE A 1 284 ? 5.654 3.038 -7.461 1.00 93.19 284 ILE A CA 1
ATOM 2256 C C . ILE A 1 284 ? 6.332 4.088 -8.322 1.00 93.19 284 ILE A C 1
ATOM 2258 O O . ILE A 1 284 ? 7.484 3.900 -8.713 1.00 93.19 284 ILE A O 1
ATOM 2262 N N . GLY A 1 285 ? 5.684 5.210 -8.600 1.00 89.62 285 GLY A N 1
ATOM 2263 C CA . GLY A 1 285 ? 6.354 6.262 -9.351 1.00 89.62 285 GLY A CA 1
ATOM 2264 C C . GLY A 1 285 ? 5.742 7.636 -9.209 1.00 89.62 285 GLY A C 1
ATOM 2265 O O . GLY A 1 285 ? 4.708 7.824 -8.575 1.00 89.62 285 GLY A O 1
ATOM 2266 N N . THR A 1 286 ? 6.431 8.615 -9.787 1.00 84.25 286 THR A N 1
ATOM 2267 C CA . THR A 1 286 ? 6.035 10.018 -9.683 1.00 84.25 286 THR A CA 1
ATOM 2268 C C . THR A 1 286 ? 5.349 10.510 -10.959 1.00 84.25 286 THR A C 1
ATOM 2270 O O . THR A 1 286 ? 5.865 10.267 -12.059 1.00 84.25 286 THR A O 1
ATOM 2273 N N . PRO A 1 287 ? 4.210 11.229 -10.855 1.00 6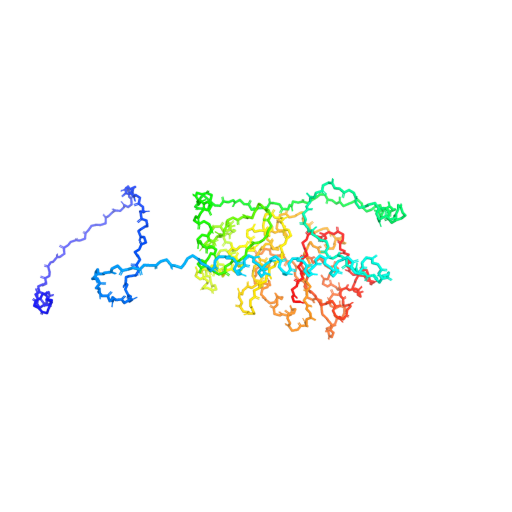9.62 287 PRO A N 1
ATOM 2274 C CA . PRO A 1 287 ? 3.513 11.758 -12.022 1.00 69.62 287 PRO A CA 1
ATOM 2275 C C . PRO A 1 287 ? 4.202 13.028 -12.542 1.00 69.62 287 PRO A C 1
ATOM 2277 O O . PRO A 1 287 ? 4.319 13.216 -13.752 1.00 69.62 287 PRO A O 1
ATOM 2280 N N . VAL A 1 288 ? 4.743 13.854 -11.632 1.00 49.53 288 VAL A N 1
ATOM 2281 C CA . VAL A 1 288 ? 5.180 15.249 -11.861 1.00 49.53 288 VAL A CA 1
ATOM 2282 C C . VAL A 1 288 ? 6.340 15.390 -12.865 1.00 49.53 288 VAL A C 1
ATOM 2284 O O . VAL A 1 288 ? 6.610 16.480 -13.352 1.00 49.53 288 VAL A O 1
ATOM 2287 N N . TRP A 1 289 ? 6.997 14.292 -13.254 1.00 51.81 289 TRP A N 1
ATOM 2288 C CA . TRP A 1 289 ? 8.101 14.307 -14.229 1.00 51.81 289 TRP A CA 1
ATOM 2289 C C . TRP A 1 289 ? 7.940 13.309 -15.375 1.00 51.81 289 TRP A C 1
ATOM 2291 O O . TRP A 1 289 ? 8.930 12.943 -16.010 1.00 51.81 289 TRP A O 1
ATOM 2301 N N . GLY A 1 290 ? 6.719 12.824 -15.618 1.00 64.75 290 GLY A N 1
ATOM 2302 C CA . GLY A 1 290 ? 6.422 12.002 -16.786 1.00 64.75 290 GLY A CA 1
ATOM 2303 C C . GLY A 1 290 ? 7.229 10.710 -16.871 1.00 64.75 290 GLY A C 1
ATOM 2304 O O . GLY A 1 290 ? 7.282 10.132 -17.939 1.00 64.75 290 GLY A O 1
ATOM 2305 N N . ARG A 1 291 ? 7.864 10.218 -15.793 1.00 77.38 291 ARG A N 1
ATOM 2306 C CA . ARG A 1 291 ? 8.694 9.003 -15.875 1.00 77.38 291 ARG A CA 1
ATOM 2307 C C . ARG A 1 291 ? 7.845 7.783 -16.211 1.00 77.38 291 ARG A C 1
ATOM 2309 O O . ARG A 1 291 ? 8.210 7.019 -17.093 1.00 77.38 291 ARG A O 1
ATOM 2316 N N . ILE A 1 292 ? 6.715 7.630 -15.528 1.00 78.56 292 ILE A N 1
ATOM 2317 C CA . ILE A 1 292 ? 5.724 6.590 -15.822 1.00 78.56 292 ILE A CA 1
ATOM 2318 C C . ILE A 1 292 ? 5.239 6.733 -17.276 1.00 78.56 292 ILE A C 1
ATOM 2320 O O . ILE A 1 292 ? 5.235 5.764 -18.025 1.00 78.56 292 ILE A O 1
ATOM 2324 N N . ILE A 1 293 ? 4.930 7.960 -17.705 1.00 81.75 293 ILE A N 1
ATOM 2325 C CA . ILE A 1 293 ? 4.464 8.264 -19.067 1.00 81.75 293 ILE A CA 1
ATOM 2326 C C . ILE A 1 293 ? 5.545 7.953 -20.116 1.00 81.75 293 ILE A C 1
ATOM 2328 O O . ILE A 1 293 ? 5.249 7.364 -21.147 1.00 81.75 293 ILE A O 1
ATOM 2332 N N . ASP A 1 294 ? 6.801 8.312 -19.858 1.00 82.31 294 ASP A N 1
ATOM 2333 C CA . ASP A 1 294 ? 7.963 8.043 -20.705 1.00 82.31 294 ASP A CA 1
ATOM 2334 C C . ASP A 1 294 ? 8.159 6.540 -20.881 1.00 82.31 294 ASP A C 1
ATOM 2336 O O . ASP A 1 294 ? 8.420 6.087 -21.990 1.00 82.31 294 ASP A O 1
ATOM 2340 N N . LEU A 1 295 ? 8.036 5.773 -19.793 1.00 80.25 295 LEU A N 1
ATOM 2341 C CA . LEU A 1 295 ? 8.193 4.319 -19.799 1.00 80.25 295 LEU A CA 1
ATOM 2342 C C . LEU A 1 295 ? 7.087 3.639 -20.616 1.00 80.25 295 LEU A C 1
ATOM 2344 O O . LEU A 1 295 ? 7.378 2.707 -21.360 1.00 80.25 295 LEU A O 1
ATOM 2348 N N . VAL A 1 296 ? 5.858 4.154 -20.556 1.00 84.25 296 VAL A N 1
ATOM 2349 C CA . VAL A 1 296 ? 4.773 3.703 -21.441 1.00 84.25 296 VAL A CA 1
ATOM 2350 C C . VAL A 1 296 ? 5.033 4.100 -22.894 1.00 84.25 296 VAL A C 1
ATOM 2352 O O . VAL A 1 296 ? 4.881 3.277 -23.790 1.00 84.25 296 VAL A O 1
ATOM 2355 N N . LYS A 1 297 ? 5.490 5.333 -23.150 1.00 83.81 297 LYS A N 1
ATOM 2356 C CA . LYS A 1 297 ? 5.782 5.826 -24.510 1.00 83.81 297 LYS A CA 1
ATOM 2357 C C . LYS A 1 297 ? 6.897 5.058 -25.217 1.00 83.81 297 LYS A C 1
ATOM 2359 O O . LYS A 1 297 ? 6.882 4.979 -26.439 1.00 83.81 297 LYS A O 1
ATOM 2364 N N . ILE A 1 298 ? 7.871 4.529 -24.476 1.00 83.62 298 ILE A N 1
ATOM 2365 C CA . ILE A 1 298 ? 8.948 3.686 -25.027 1.00 83.62 298 ILE A CA 1
ATOM 2366 C C . ILE A 1 298 ? 8.605 2.189 -25.005 1.00 83.62 298 ILE A C 1
ATOM 2368 O O . ILE A 1 298 ? 9.516 1.367 -25.143 1.00 83.62 298 ILE A O 1
ATOM 2372 N N . GLU A 1 299 ? 7.331 1.862 -24.763 1.00 81.81 299 GLU A N 1
ATOM 2373 C CA . GLU A 1 299 ? 6.787 0.501 -24.691 1.00 81.81 299 GLU A CA 1
ATOM 2374 C C . GLU A 1 299 ? 7.514 -0.393 -23.671 1.00 81.81 299 GLU A C 1
ATOM 2376 O O . GLU A 1 299 ? 7.552 -1.611 -23.804 1.00 81.81 299 GLU A O 1
ATOM 2381 N N . ALA A 1 300 ? 8.101 0.203 -22.624 1.00 80.75 300 ALA A N 1
ATOM 2382 C CA . ALA A 1 300 ? 8.732 -0.555 -21.542 1.00 80.75 300 ALA A CA 1
ATOM 2383 C C . ALA A 1 300 ? 7.700 -1.182 -20.595 1.00 80.75 300 ALA A C 1
ATOM 2385 O O . ALA A 1 300 ? 8.017 -2.123 -19.875 1.00 80.75 300 ALA A O 1
ATOM 2386 N N . THR A 1 301 ? 6.487 -0.627 -20.540 1.00 85.06 301 THR A N 1
ATOM 2387 C CA . THR A 1 301 ? 5.379 -1.154 -19.740 1.00 85.06 301 THR A CA 1
ATOM 2388 C C . THR A 1 301 ? 4.034 -0.707 -20.318 1.00 85.06 301 THR A C 1
ATOM 2390 O O . THR A 1 301 ? 3.975 0.205 -21.144 1.00 85.06 301 THR A O 1
ATOM 2393 N N . ASN A 1 302 ? 2.950 -1.335 -19.873 1.00 87.50 302 ASN A N 1
ATOM 2394 C CA . ASN A 1 302 ? 1.567 -0.993 -20.205 1.00 87.50 302 ASN A CA 1
ATOM 2395 C C . ASN A 1 302 ? 0.712 -1.036 -18.927 1.00 87.50 302 ASN A C 1
ATOM 2397 O O . ASN A 1 302 ? 1.142 -1.604 -17.938 1.00 87.50 302 ASN A O 1
ATOM 2401 N N . PHE A 1 303 ? -0.491 -0.460 -18.922 1.00 87.56 303 PHE A N 1
ATOM 2402 C CA . PHE A 1 303 ? -1.391 -0.504 -17.751 1.00 87.56 303 PHE A CA 1
ATOM 2403 C C . PHE A 1 303 ? -2.638 -1.359 -17.988 1.00 87.56 303 PHE A C 1
ATOM 2405 O O . PHE A 1 303 ? -3.646 -1.206 -17.307 1.00 87.56 303 PHE A O 1
ATOM 2412 N N . LEU A 1 304 ? -2.582 -2.290 -18.947 1.00 87.25 304 LEU A N 1
ATOM 2413 C CA . LEU A 1 304 ? -3.729 -3.134 -19.304 1.00 87.25 304 LEU A CA 1
ATOM 2414 C C . LEU A 1 304 ? -4.132 -4.100 -18.178 1.00 87.25 304 LEU A C 1
ATOM 2416 O O . LEU A 1 304 ? -5.279 -4.536 -18.116 1.00 87.25 304 LEU A O 1
ATOM 2420 N N . ARG A 1 305 ? -3.183 -4.432 -17.298 1.00 89.25 305 ARG A N 1
ATOM 2421 C CA . ARG A 1 305 ? -3.356 -5.321 -16.139 1.00 89.25 305 ARG A CA 1
ATOM 2422 C C . ARG A 1 305 ? -3.539 -4.568 -14.821 1.00 89.25 305 ARG A C 1
ATOM 2424 O O . ARG A 1 305 ? -3.764 -5.202 -13.791 1.00 89.25 305 ARG A O 1
ATOM 2431 N N . THR A 1 306 ? -3.468 -3.237 -14.839 1.00 91.50 306 THR A N 1
ATOM 2432 C CA . THR A 1 306 ? -3.542 -2.433 -13.619 1.00 91.50 306 THR A CA 1
ATOM 2433 C C . THR A 1 306 ? -4.970 -2.396 -13.102 1.00 91.50 306 THR A C 1
ATOM 2435 O O . THR A 1 306 ? -5.860 -1.820 -13.717 1.00 91.50 306 THR A O 1
ATOM 2438 N N . THR A 1 307 ? -5.179 -3.031 -11.955 1.00 92.44 307 THR A N 1
ATOM 2439 C CA . THR A 1 307 ? -6.491 -3.212 -11.314 1.00 92.44 307 THR A CA 1
ATOM 2440 C C . THR A 1 307 ? -6.562 -2.551 -9.939 1.00 92.44 307 THR A C 1
ATOM 2442 O O . THR A 1 307 ? -7.652 -2.406 -9.388 1.00 92.44 307 THR A O 1
ATOM 2445 N N . PHE A 1 308 ? -5.422 -2.100 -9.402 1.00 94.19 308 PHE A N 1
ATOM 2446 C CA . PHE A 1 308 ? -5.338 -1.356 -8.148 1.00 94.19 308 PHE A CA 1
ATOM 2447 C C . PHE A 1 308 ? -4.502 -0.083 -8.337 1.00 94.19 308 PHE A C 1
ATOM 2449 O O . PHE A 1 308 ? -3.308 -0.150 -8.630 1.00 94.19 308 PHE A O 1
ATOM 2456 N N . LEU A 1 309 ? -5.128 1.084 -8.177 1.00 94.75 309 LEU A N 1
ATOM 2457 C CA . LEU A 1 309 ? -4.479 2.390 -8.299 1.00 94.75 309 LEU A CA 1
ATOM 2458 C C . LEU A 1 309 ? -4.516 3.115 -6.955 1.00 94.75 309 LEU A C 1
ATOM 2460 O O . LEU A 1 309 ? -5.575 3.244 -6.344 1.00 94.75 309 LEU A O 1
ATOM 2464 N N . VAL A 1 310 ? -3.368 3.634 -6.532 1.00 95.00 310 VAL A N 1
ATOM 2465 C CA . VAL A 1 310 ? -3.241 4.506 -5.364 1.00 95.00 310 VAL A CA 1
ATOM 2466 C C . VAL A 1 310 ? -2.693 5.849 -5.812 1.00 95.00 310 VAL A C 1
ATOM 2468 O O . VAL A 1 310 ? -1.673 5.911 -6.498 1.00 95.00 310 VAL A O 1
ATOM 2471 N N . LEU A 1 311 ? -3.356 6.915 -5.380 1.00 93.44 311 LEU A N 1
ATOM 2472 C CA . LEU A 1 311 ? -2.860 8.281 -5.460 1.00 93.44 311 LEU A CA 1
ATOM 2473 C C . LEU A 1 311 ? -2.568 8.728 -4.027 1.00 93.44 311 LEU A C 1
ATOM 2475 O O . LEU A 1 311 ? -3.481 8.767 -3.202 1.00 93.44 311 LEU A O 1
ATOM 2479 N N . ASP A 1 312 ? -1.304 8.989 -3.718 1.00 90.75 312 ASP A N 1
ATOM 2480 C CA . ASP A 1 312 ? -0.870 9.428 -2.392 1.00 90.75 312 ASP A CA 1
ATOM 2481 C C . ASP A 1 312 ? -0.260 10.826 -2.509 1.00 90.75 312 ASP A C 1
ATOM 2483 O O . ASP A 1 312 ? 0.719 10.989 -3.234 1.00 90.75 312 ASP A O 1
ATOM 2487 N N . GLU A 1 313 ? -0.852 11.781 -1.780 1.00 85.12 313 GLU A N 1
ATOM 2488 C CA . GLU A 1 313 ? -0.595 13.239 -1.780 1.00 85.12 313 GLU A CA 1
ATOM 2489 C C . GLU A 1 313 ? -0.901 13.975 -3.104 1.00 85.12 313 GLU A C 1
ATOM 2491 O O . GLU A 1 313 ? -0.109 13.905 -4.074 1.00 85.12 313 GLU A O 1
#

Organism: Meloidogyne javanica (NCBI:txid6303)

pLDDT: mean 70.29, std 25.27, range [23.84, 95.0]

Mean predicted aligned error: 17.38 Å